Protein AF-A0A962JP53-F1 (afdb_monomer_lite)

Radius of gyration: 29.86 Å; chains: 1; bounding box: 70×62×93 Å

pLDDT: mean 80.65, std 17.49, range [39.06, 98.62]

Structure (mmCIF, N/CA/C/O backbone):
data_AF-A0A962JP53-F1
#
_entry.id   AF-A0A962JP53-F1
#
loop_
_atom_site.group_PDB
_atom_site.id
_atom_site.type_symbol
_atom_site.label_atom_id
_atom_site.label_alt_id
_atom_site.label_comp_id
_atom_site.label_asym_id
_atom_site.label_entity_id
_atom_site.label_seq_id
_atom_site.pdbx_PDB_ins_code
_atom_site.Cartn_x
_atom_site.Cartn_y
_atom_site.Cartn_z
_atom_site.occupancy
_atom_site.B_iso_or_equiv
_atom_site.auth_seq_id
_atom_site.auth_comp_id
_atom_site.auth_asym_id
_atom_site.auth_atom_id
_atom_site.pdbx_PDB_model_num
ATOM 1 N N . MET A 1 1 ? -47.671 -43.370 71.434 1.00 39.06 1 MET A N 1
ATOM 2 C CA . MET A 1 1 ? -46.967 -44.047 70.321 1.00 39.06 1 MET A CA 1
ATOM 3 C C . MET A 1 1 ? -47.568 -43.571 69.004 1.00 39.06 1 MET A C 1
ATOM 5 O O . MET A 1 1 ? -48.731 -43.850 68.754 1.00 39.06 1 MET A O 1
ATOM 9 N N . LYS A 1 2 ? -46.823 -42.779 68.220 1.00 45.78 2 LYS A N 1
ATOM 10 C CA . LYS A 1 2 ? -47.234 -42.274 66.897 1.00 45.78 2 LYS A CA 1
ATOM 11 C C . LYS A 1 2 ? -46.966 -43.359 65.842 1.00 45.78 2 LYS A C 1
ATOM 13 O O . LYS A 1 2 ? -45.837 -43.831 65.767 1.00 45.78 2 LYS A O 1
ATOM 18 N N . ARG A 1 3 ? -47.964 -43.736 65.033 1.00 53.91 3 ARG A N 1
ATOM 19 C CA . ARG A 1 3 ? -47.761 -44.485 63.779 1.00 53.91 3 ARG A CA 1
ATOM 20 C C . ARG A 1 3 ? -47.938 -43.525 62.605 1.00 53.91 3 ARG A C 1
ATOM 22 O O . ARG A 1 3 ? -49.002 -42.950 62.418 1.00 53.91 3 ARG A O 1
ATOM 29 N N . PHE A 1 4 ? -46.838 -43.343 61.890 1.00 56.59 4 PHE A N 1
ATOM 30 C CA . PHE A 1 4 ? -46.687 -42.647 60.619 1.00 56.59 4 PHE A CA 1
ATOM 31 C C . PHE A 1 4 ? -47.085 -43.648 59.519 1.00 56.59 4 PHE A C 1
ATOM 33 O O . PHE A 1 4 ? -46.549 -44.756 59.516 1.00 56.59 4 PHE A O 1
ATOM 40 N N . MET A 1 5 ? -48.022 -43.313 58.628 1.00 66.44 5 MET A N 1
ATOM 41 C CA . MET A 1 5 ? -48.331 -44.129 57.446 1.00 66.44 5 MET A CA 1
ATOM 42 C C . MET A 1 5 ? -48.163 -43.268 56.195 1.00 66.44 5 MET A C 1
ATOM 44 O O . MET A 1 5 ? -48.700 -42.169 56.098 1.00 66.44 5 MET A O 1
ATOM 48 N N . ILE A 1 6 ? -47.304 -43.775 55.317 1.00 58.72 6 ILE A N 1
ATOM 49 C CA . ILE A 1 6 ? -46.648 -43.136 54.178 1.00 58.72 6 ILE A CA 1
ATOM 50 C C . ILE A 1 6 ? -47.615 -43.012 52.991 1.00 58.72 6 ILE A C 1
ATOM 52 O O . ILE A 1 6 ? -48.245 -43.992 52.600 1.00 58.72 6 ILE A O 1
ATOM 56 N N . LEU A 1 7 ? -47.695 -41.807 52.418 1.00 61.44 7 LEU A N 1
ATOM 57 C CA . LEU A 1 7 ? -48.383 -41.489 51.166 1.00 61.44 7 LEU A CA 1
ATOM 58 C C . LEU A 1 7 ? -47.400 -41.733 50.003 1.00 61.44 7 LEU A C 1
ATOM 60 O O . LEU A 1 7 ? -46.366 -41.071 49.920 1.00 61.44 7 LEU A O 1
ATOM 64 N N . LEU A 1 8 ? -47.689 -42.713 49.145 1.00 57.31 8 LEU A N 1
ATOM 65 C CA . LEU A 1 8 ? -46.862 -43.092 47.995 1.00 57.31 8 LEU A CA 1
ATOM 66 C C . LEU A 1 8 ? -47.193 -42.170 46.800 1.00 57.31 8 LEU A C 1
ATOM 68 O O . LEU A 1 8 ? -48.268 -42.288 46.216 1.00 57.31 8 LEU A O 1
ATOM 72 N N . LEU A 1 9 ? -46.294 -41.241 46.450 1.00 55.41 9 LEU A N 1
ATOM 73 C CA . LEU A 1 9 ? -46.376 -40.441 45.219 1.00 55.41 9 LEU A CA 1
ATOM 74 C C . LEU A 1 9 ? -45.777 -41.226 44.041 1.00 55.41 9 LEU A C 1
ATOM 76 O O . LEU A 1 9 ? -44.585 -41.528 44.031 1.00 55.41 9 LEU A O 1
ATOM 80 N N . LEU A 1 10 ? -46.602 -41.518 43.035 1.00 50.84 10 LEU A N 1
ATOM 81 C CA . LEU A 1 10 ? -46.176 -41.993 41.718 1.00 50.84 10 LEU A CA 1
ATOM 82 C C . LEU A 1 10 ? -45.703 -40.787 40.892 1.00 50.84 10 LEU A C 1
ATOM 84 O O . LEU A 1 10 ? -46.517 -39.964 40.479 1.00 50.84 10 LEU A O 1
ATOM 88 N N . ALA A 1 11 ? -44.396 -40.672 40.661 1.00 51.78 11 ALA A N 1
ATOM 89 C CA . ALA A 1 11 ? -43.837 -39.703 39.723 1.00 51.78 11 ALA A CA 1
ATOM 90 C C . ALA A 1 11 ? -44.018 -40.228 38.289 1.00 51.78 11 ALA A C 1
ATOM 92 O O . ALA A 1 11 ? -43.417 -41.233 37.911 1.00 51.78 11 ALA A O 1
ATOM 93 N N . GLN A 1 12 ? -44.861 -39.566 37.495 1.00 55.97 12 GLN A N 1
ATOM 94 C CA . GLN A 1 12 ? -44.924 -39.793 36.053 1.00 55.97 12 GLN A CA 1
ATOM 95 C C . GLN A 1 12 ? -43.723 -39.107 35.392 1.00 55.97 12 GLN A C 1
ATOM 97 O O . GLN A 1 12 ? -43.555 -37.895 35.494 1.00 55.97 12 GLN A O 1
ATOM 102 N N . VAL A 1 13 ? -42.874 -39.896 34.736 1.00 54.06 13 VAL A N 1
ATOM 103 C CA . VAL A 1 13 ? -41.774 -39.414 33.893 1.00 54.06 13 VAL A CA 1
ATOM 104 C C . VAL A 1 13 ? -42.365 -38.957 32.560 1.00 54.06 13 VAL A C 1
ATOM 106 O O . VAL A 1 13 ? -42.831 -39.781 31.776 1.00 54.06 13 VAL A O 1
ATOM 109 N N . ALA A 1 14 ? -42.380 -37.648 32.319 1.00 56.06 14 ALA A N 1
ATOM 110 C CA . ALA A 1 14 ? -42.708 -37.084 31.016 1.00 56.06 14 ALA A CA 1
ATOM 111 C C . ALA A 1 14 ? -41.564 -37.392 30.037 1.00 56.06 14 ALA A C 1
ATOM 113 O O . ALA A 1 14 ? -40.412 -37.053 30.308 1.00 56.06 14 ALA A O 1
ATOM 114 N N . GLN A 1 15 ? -41.867 -38.058 28.923 1.00 55.25 15 GLN A N 1
ATOM 115 C CA . GLN A 1 15 ? -40.910 -38.241 27.834 1.00 55.25 15 GLN A CA 1
ATOM 116 C C . GLN A 1 15 ? -40.969 -37.014 26.923 1.00 55.25 15 GLN A C 1
ATOM 118 O O . GLN A 1 15 ? -42.004 -36.749 26.319 1.00 55.25 15 GLN A O 1
ATOM 123 N N . ALA A 1 16 ? -39.884 -36.242 26.875 1.00 61.81 16 ALA A N 1
ATOM 124 C CA . ALA A 1 16 ? -39.753 -35.114 25.961 1.00 61.81 16 ALA A CA 1
ATOM 125 C C . ALA A 1 16 ? -39.396 -35.636 24.562 1.00 61.81 16 ALA A C 1
ATOM 127 O O . ALA A 1 16 ? -38.420 -36.371 24.409 1.00 61.81 16 ALA A O 1
ATOM 128 N N . GLN A 1 17 ? -40.198 -35.278 23.561 1.00 67.62 17 GLN A N 1
ATOM 129 C CA . GLN A 1 17 ? -39.953 -35.578 22.149 1.00 67.62 17 GLN A CA 1
ATOM 130 C C . GLN A 1 17 ? -39.405 -34.316 21.472 1.00 67.62 17 GLN A C 1
ATOM 132 O O . GLN A 1 17 ? -39.950 -33.236 21.676 1.00 67.62 17 GLN A O 1
ATOM 137 N N . VAL A 1 18 ? -38.331 -34.450 20.688 1.00 71.06 18 VAL A N 1
ATOM 138 C CA . VAL A 1 18 ? -37.703 -33.336 19.958 1.00 71.06 18 VAL A CA 1
ATOM 139 C C . VAL A 1 18 ? -37.925 -33.538 18.465 1.00 71.06 18 VAL A C 1
ATOM 141 O O . VAL A 1 18 ? -37.551 -34.571 17.914 1.00 71.06 18 VAL A O 1
ATOM 144 N N . TYR A 1 19 ? -38.500 -32.538 17.803 1.00 76.75 19 TYR A N 1
ATOM 145 C CA . TYR A 1 19 ? -38.797 -32.550 16.375 1.00 76.75 19 TYR A CA 1
ATOM 146 C C . TYR A 1 19 ? -37.701 -31.848 15.582 1.00 76.75 19 TYR A C 1
ATOM 148 O O . TYR A 1 19 ? -37.221 -30.788 15.980 1.00 76.75 19 TYR A O 1
ATOM 156 N N . LYS A 1 20 ? -37.342 -32.404 14.422 1.00 76.62 20 LYS A N 1
ATOM 157 C CA . LYS A 1 20 ? -36.369 -31.827 13.489 1.00 76.62 20 LYS A CA 1
ATOM 158 C C . LYS A 1 20 ? -37.064 -31.409 12.200 1.00 76.62 20 LYS A C 1
ATOM 160 O O . LYS A 1 20 ? -37.723 -32.221 11.556 1.00 76.62 20 LYS A O 1
ATOM 165 N N . TRP A 1 21 ? -36.868 -30.165 11.778 1.00 81.19 21 TRP A N 1
ATOM 166 C CA . TRP A 1 21 ? -37.450 -29.641 10.540 1.00 81.19 21 TRP A CA 1
ATOM 167 C C . TRP A 1 21 ? -36.478 -28.704 9.814 1.00 81.19 21 TRP A C 1
ATOM 169 O O . TRP A 1 21 ? -35.480 -28.259 10.383 1.00 81.19 21 TRP A O 1
ATOM 179 N N . VAL A 1 22 ? -36.732 -28.450 8.530 1.00 76.50 22 VAL A N 1
ATOM 180 C CA . VAL A 1 22 ? -35.900 -27.590 7.672 1.00 76.50 22 VAL A CA 1
ATOM 181 C C . VAL A 1 22 ? -36.728 -26.381 7.248 1.00 76.50 22 VAL A C 1
ATOM 183 O O . VAL A 1 22 ? -37.882 -26.538 6.856 1.00 76.50 22 VAL A O 1
ATOM 186 N N . ASP A 1 23 ? -36.172 -25.178 7.380 1.00 81.69 23 ASP A N 1
ATOM 187 C CA . ASP A 1 23 ? -36.840 -23.948 6.952 1.00 81.69 23 ASP A CA 1
ATOM 188 C C . ASP A 1 23 ? -36.688 -23.676 5.446 1.00 81.69 23 ASP A C 1
ATOM 190 O O . ASP A 1 23 ? -35.953 -24.362 4.735 1.00 81.69 23 ASP A O 1
ATOM 194 N N . ASP A 1 24 ? -37.360 -22.629 4.964 1.00 80.94 24 ASP A N 1
ATOM 195 C CA . ASP A 1 24 ? -37.354 -22.238 3.547 1.00 80.94 24 ASP A CA 1
ATOM 196 C C . ASP A 1 24 ? -35.963 -21.804 3.037 1.00 80.94 24 ASP A C 1
ATOM 198 O O . ASP A 1 24 ? -35.740 -21.727 1.831 1.00 80.94 24 ASP A O 1
ATOM 202 N N . ASN A 1 25 ? -35.008 -21.545 3.940 1.00 77.00 25 ASN A N 1
ATOM 203 C CA . ASN A 1 25 ? -33.619 -21.214 3.614 1.00 77.00 25 ASN A CA 1
ATOM 204 C C . ASN A 1 25 ? -32.693 -22.444 3.656 1.00 77.00 25 ASN A C 1
ATOM 206 O O . ASN A 1 25 ? -31.477 -22.301 3.514 1.00 77.00 25 ASN A O 1
ATOM 210 N N . GLY A 1 26 ? -33.233 -23.646 3.880 1.00 76.88 26 GLY A N 1
ATOM 211 C CA . GLY A 1 26 ? -32.455 -24.878 4.007 1.00 76.88 26 GLY A CA 1
ATOM 212 C C . GLY A 1 26 ? -31.753 -25.037 5.360 1.00 76.88 26 GLY A C 1
ATOM 213 O O . GLY A 1 26 ? -30.868 -25.886 5.489 1.00 76.88 26 GLY A O 1
ATOM 214 N N . LYS A 1 27 ? -32.111 -24.241 6.377 1.00 66.12 27 LYS A N 1
ATOM 215 C CA . LYS A 1 27 ? -31.530 -24.335 7.721 1.00 66.12 27 LYS A CA 1
ATOM 216 C C . LYS A 1 27 ? -32.308 -25.339 8.567 1.00 66.12 27 LYS A C 1
ATOM 218 O O . LYS A 1 27 ? -33.535 -25.320 8.611 1.00 66.12 27 LYS A O 1
ATOM 223 N N . VAL A 1 28 ? -31.577 -26.211 9.255 1.00 78.94 28 VAL A N 1
ATOM 224 C CA . VAL A 1 28 ? -32.143 -27.225 10.156 1.00 78.94 28 VAL A CA 1
ATOM 225 C C . VAL A 1 28 ? -32.441 -26.604 11.520 1.00 78.94 28 VAL A C 1
ATOM 227 O O . VAL A 1 28 ? -31.579 -25.938 12.098 1.00 78.94 28 VAL A O 1
ATOM 230 N N . HIS A 1 29 ? -33.634 -26.872 12.046 1.00 74.69 29 HIS A N 1
ATOM 231 C CA . HIS A 1 29 ? -34.105 -26.446 13.363 1.00 74.69 29 HIS A CA 1
ATOM 232 C C . HIS A 1 29 ? -34.575 -27.646 14.188 1.00 74.69 29 HIS A C 1
ATOM 234 O O . HIS A 1 29 ? -34.967 -28.676 13.634 1.00 74.69 29 HIS A O 1
ATOM 240 N N . TYR A 1 30 ? -34.544 -27.483 15.512 1.00 81.31 30 TYR A N 1
ATOM 241 C CA . TYR A 1 30 ? -35.045 -28.454 16.482 1.00 81.31 30 TYR A CA 1
ATOM 242 C C . TYR A 1 30 ? -36.017 -27.753 17.434 1.00 81.31 30 TYR A C 1
ATOM 244 O O . TYR A 1 30 ? -35.694 -26.675 17.937 1.00 81.31 30 TYR A O 1
ATOM 252 N N . SER A 1 31 ? -37.198 -28.324 17.661 1.00 74.94 31 SER A N 1
ATOM 253 C CA . SER A 1 31 ? -38.203 -27.768 18.578 1.00 74.94 31 SER A CA 1
ATOM 254 C C . SER A 1 31 ? -38.974 -28.859 19.310 1.00 74.94 31 SER A C 1
ATOM 256 O O . SER A 1 31 ? -39.116 -29.970 18.808 1.00 74.94 31 SER A O 1
ATOM 258 N N . ASP A 1 32 ? -39.497 -28.522 20.487 1.00 76.81 32 ASP A N 1
ATOM 259 C CA . ASP A 1 32 ? -40.323 -29.430 21.297 1.00 76.81 32 ASP A CA 1
ATOM 260 C C . ASP A 1 32 ? -41.786 -29.480 20.805 1.00 76.81 32 ASP A C 1
ATOM 262 O O . ASP A 1 32 ? -42.550 -30.369 21.172 1.00 76.81 32 ASP A O 1
ATOM 266 N N . GLU A 1 33 ? -42.171 -28.544 19.931 1.00 74.38 33 GLU A N 1
ATOM 267 C CA . GLU A 1 33 ? -43.494 -28.452 19.309 1.00 74.38 33 GLU A CA 1
ATOM 268 C C . GLU A 1 33 ? -43.363 -28.393 17.782 1.00 74.38 33 GLU A C 1
A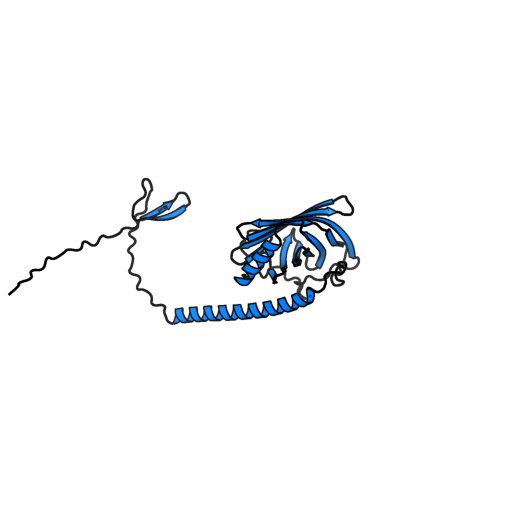TOM 270 O O . GLU A 1 33 ? -42.433 -27.774 17.252 1.00 74.38 33 GLU A O 1
ATOM 275 N N . ILE A 1 34 ? -44.294 -29.032 17.068 1.00 72.25 34 ILE A N 1
ATOM 276 C CA . ILE A 1 34 ? -44.357 -29.015 15.601 1.00 72.25 34 ILE A CA 1
ATOM 277 C C . ILE A 1 34 ? -44.861 -27.636 15.142 1.00 72.25 34 ILE A C 1
ATOM 279 O O . ILE A 1 34 ? -45.979 -27.259 15.495 1.00 72.25 34 ILE A O 1
ATOM 283 N N . PRO A 1 35 ? -44.097 -26.883 14.329 1.00 70.19 35 PRO A N 1
ATOM 284 C CA . PRO A 1 35 ? -44.590 -25.640 13.747 1.00 70.19 35 PRO A CA 1
ATOM 285 C C . PRO A 1 35 ? -45.762 -25.910 12.790 1.00 70.19 35 PRO A C 1
ATOM 287 O O . PRO A 1 35 ? -45.664 -26.785 11.928 1.00 70.19 35 PRO A O 1
ATOM 290 N N . GLU A 1 36 ? -46.851 -25.145 12.911 1.00 72.81 36 GLU A N 1
ATOM 291 C CA . GLU A 1 36 ? -48.038 -25.306 12.062 1.00 72.81 36 GLU A CA 1
ATOM 292 C C . GLU A 1 36 ? -47.692 -25.221 10.563 1.00 72.81 36 GLU A C 1
ATOM 294 O O . GLU A 1 36 ? -47.007 -24.301 10.112 1.00 72.81 36 GLU A O 1
ATOM 299 N N . GLY A 1 37 ? -48.195 -26.181 9.781 1.00 69.94 37 GLY A N 1
ATOM 300 C CA . GLY A 1 37 ? -48.144 -26.145 8.316 1.00 69.94 37 GLY A CA 1
ATOM 301 C C . GLY A 1 37 ? -46.840 -26.616 7.664 1.00 69.94 37 GLY A C 1
ATOM 302 O O . GLY A 1 37 ? -46.657 -26.352 6.477 1.00 69.94 37 GLY A O 1
ATOM 303 N N . ARG A 1 38 ? -45.945 -27.305 8.387 1.00 67.25 38 ARG A N 1
ATOM 304 C CA . ARG A 1 38 ? -44.724 -27.897 7.808 1.00 67.25 38 ARG A CA 1
ATOM 305 C C . ARG A 1 38 ? -44.715 -29.420 7.858 1.00 67.25 38 ARG A C 1
ATOM 307 O O . ARG A 1 38 ? -45.127 -30.015 8.848 1.00 67.25 38 ARG A O 1
ATOM 314 N N . ASP A 1 39 ? -44.169 -30.030 6.807 1.00 62.34 39 ASP A N 1
ATOM 315 C CA . ASP A 1 39 ? -43.829 -31.451 6.795 1.00 62.34 39 ASP A CA 1
ATOM 316 C C . ASP A 1 39 ? -42.606 -31.677 7.694 1.00 62.34 39 ASP A C 1
ATOM 318 O O . ASP A 1 39 ? -41.506 -31.190 7.421 1.00 62.34 39 ASP A O 1
ATOM 322 N N . VAL A 1 40 ? -42.809 -32.393 8.799 1.00 63.19 40 VAL A N 1
ATOM 323 C CA . VAL A 1 40 ? -41.770 -32.714 9.782 1.00 63.19 40 VAL A CA 1
ATOM 324 C C . VAL A 1 40 ? -41.489 -34.211 9.729 1.00 63.19 40 VAL A C 1
ATOM 326 O O . VAL A 1 40 ? -42.407 -35.028 9.745 1.00 63.19 40 VAL A O 1
ATOM 329 N N . LEU A 1 41 ? -40.208 -34.576 9.676 1.00 57.03 41 LEU A N 1
ATOM 330 C CA . LEU A 1 41 ? -39.780 -35.958 9.861 1.00 57.03 41 LEU A CA 1
ATOM 331 C C . LEU A 1 41 ? -39.720 -36.229 11.367 1.00 57.03 41 LEU A C 1
ATOM 333 O O . LEU A 1 41 ? -38.871 -35.678 12.067 1.00 57.03 41 LEU A O 1
ATOM 337 N N . GLU A 1 42 ? -40.643 -37.050 11.868 1.00 54.91 42 GLU A N 1
ATOM 338 C CA . GLU A 1 42 ? -40.607 -37.530 13.249 1.00 54.91 42 GLU A CA 1
ATOM 339 C C . GLU A 1 42 ? -39.430 -38.501 13.401 1.00 54.91 42 GLU A C 1
ATOM 341 O O . GLU A 1 42 ? -39.473 -39.648 12.954 1.00 54.91 42 GLU A O 1
ATOM 346 N N . GLU A 1 43 ? -38.342 -38.025 13.998 1.00 55.00 43 GLU A N 1
ATOM 347 C CA . GLU A 1 43 ? -37.191 -38.850 14.339 1.00 55.00 43 GLU A CA 1
ATOM 348 C C . GLU A 1 43 ? -37.199 -39.042 15.859 1.00 55.00 43 GLU A C 1
ATOM 350 O O . GLU A 1 43 ? -36.991 -38.096 16.616 1.00 55.00 43 GLU A O 1
ATOM 355 N N . ASN A 1 44 ? -37.471 -40.267 16.325 1.00 52.22 44 ASN A N 1
ATOM 356 C CA . ASN A 1 44 ? -37.288 -40.618 17.733 1.00 52.22 44 ASN A CA 1
ATOM 357 C C . ASN A 1 44 ? -35.782 -40.612 18.023 1.00 52.22 44 ASN A C 1
ATOM 359 O O . ASN A 1 44 ? -35.094 -41.619 17.841 1.00 52.22 44 ASN A O 1
ATOM 363 N N . ILE A 1 45 ? -35.257 -39.456 18.432 1.00 51.09 45 ILE A N 1
ATOM 364 C CA . ILE A 1 45 ? -33.872 -39.332 18.877 1.00 51.09 45 ILE A CA 1
ATOM 365 C C . ILE A 1 45 ? -33.791 -39.996 20.250 1.00 51.09 45 ILE A C 1
ATOM 367 O O . ILE A 1 45 ? -33.998 -39.371 21.289 1.00 51.09 45 ILE A O 1
ATOM 371 N N . GLU A 1 46 ? -33.500 -41.295 20.257 1.00 47.41 46 GLU A N 1
ATOM 372 C CA . GLU A 1 46 ? -33.070 -41.979 21.465 1.00 47.41 46 GLU A CA 1
ATOM 373 C C . GLU A 1 46 ? -31.739 -41.339 21.876 1.00 47.41 46 GLU A C 1
ATOM 375 O O . GLU A 1 46 ? -30.689 -41.604 21.281 1.00 47.41 46 GLU A O 1
ATOM 380 N N . ILE A 1 47 ? -31.788 -40.436 22.862 1.00 47.16 47 ILE A N 1
ATOM 381 C CA . ILE A 1 47 ? -30.592 -39.903 23.509 1.00 47.16 47 ILE A CA 1
ATOM 382 C C . ILE A 1 47 ? -29.943 -41.098 24.197 1.00 47.16 47 ILE A C 1
ATOM 384 O O . ILE A 1 47 ? -30.224 -41.415 25.354 1.00 47.16 47 ILE A O 1
ATOM 388 N N . LYS A 1 48 ? -29.076 -41.807 23.468 1.00 41.16 48 LYS A N 1
ATOM 389 C CA . LYS A 1 48 ? -28.130 -42.722 24.086 1.00 41.16 48 LYS A CA 1
ATOM 390 C C . LYS A 1 48 ? -27.411 -41.874 25.111 1.00 41.16 48 LYS A C 1
ATOM 392 O O . LYS A 1 48 ? -26.779 -40.890 24.736 1.00 41.16 48 LYS A O 1
ATOM 397 N N . ASN A 1 49 ? -27.552 -42.237 26.384 1.00 40.88 49 ASN A N 1
ATOM 398 C CA . ASN A 1 49 ? -26.693 -41.749 27.448 1.00 40.88 49 ASN A CA 1
ATOM 399 C C . ASN A 1 49 ? -25.259 -41.995 26.978 1.00 40.88 49 ASN A C 1
ATOM 401 O O . ASN A 1 49 ? -24.717 -43.090 27.140 1.00 40.88 49 ASN A O 1
ATOM 405 N N . SER A 1 50 ? -24.667 -41.002 26.316 1.00 40.34 50 SER A N 1
ATOM 406 C CA . SER A 1 50 ? -23.255 -40.986 26.031 1.00 40.34 50 SER A CA 1
ATOM 407 C C . SER A 1 50 ? -22.645 -40.919 27.410 1.00 40.34 50 SER A C 1
ATOM 409 O O . SER A 1 50 ? -22.744 -39.897 28.092 1.00 40.34 50 SER A O 1
ATOM 411 N N . GLN A 1 51 ? -22.108 -42.052 27.858 1.00 40.12 51 GLN A N 1
ATOM 412 C CA . GLN A 1 51 ? -21.167 -42.068 28.959 1.00 40.12 51 GLN A CA 1
ATOM 413 C C . GLN A 1 51 ? -20.249 -40.877 28.731 1.00 40.12 51 GLN A C 1
ATOM 415 O O . GLN A 1 51 ? -19.661 -40.763 27.656 1.00 40.12 51 GLN A O 1
ATOM 420 N N . ILE A 1 52 ? -20.224 -39.958 29.695 1.00 40.28 52 ILE A N 1
ATOM 421 C CA . ILE A 1 52 ? -19.260 -38.869 29.733 1.00 40.28 52 ILE A CA 1
ATOM 422 C C . ILE A 1 52 ? -17.907 -39.548 29.521 1.00 40.28 52 ILE A C 1
ATOM 424 O O . ILE A 1 52 ? -17.437 -40.267 30.405 1.00 40.28 52 ILE A O 1
ATOM 428 N N . GLN A 1 53 ? -17.340 -39.427 28.318 1.00 45.78 53 GLN A N 1
ATOM 429 C CA . GLN A 1 53 ? -15.992 -39.896 28.061 1.00 45.78 53 GLN A CA 1
ATOM 430 C C . GLN A 1 53 ? -15.112 -38.953 28.861 1.00 45.78 53 GLN A C 1
ATOM 432 O O . GLN A 1 53 ? -14.875 -37.811 28.477 1.00 45.78 53 GLN A O 1
ATOM 437 N N . ILE A 1 54 ? -14.718 -39.415 30.045 1.00 50.41 54 ILE A N 1
ATOM 438 C CA . ILE A 1 54 ? -13.646 -38.798 30.804 1.00 50.41 54 ILE A CA 1
ATOM 439 C C . ILE A 1 54 ? -12.453 -38.805 29.853 1.00 50.41 54 ILE A C 1
ATOM 441 O O . ILE A 1 54 ? -12.021 -39.875 29.424 1.00 50.41 54 ILE A O 1
ATOM 445 N N . MET A 1 55 ? -12.026 -37.604 29.467 1.00 44.38 55 MET A N 1
ATOM 446 C CA . MET A 1 55 ? -10.946 -37.341 28.521 1.00 44.38 55 MET A CA 1
ATOM 447 C C . MET A 1 55 ? -9.778 -38.288 28.818 1.00 44.38 55 MET A C 1
ATOM 449 O O . MET A 1 55 ? -9.252 -38.292 29.934 1.00 44.38 55 MET A O 1
ATOM 453 N N . GLY A 1 56 ? -9.446 -39.159 27.863 1.00 59.19 56 GLY A N 1
ATOM 454 C CA . GLY A 1 56 ? -8.427 -40.178 28.074 1.00 59.19 56 GLY A CA 1
ATOM 455 C C . GLY A 1 56 ? -7.046 -39.542 28.223 1.00 59.19 56 GLY A C 1
ATOM 456 O O . GLY A 1 56 ? -6.793 -38.451 27.718 1.00 59.19 56 GLY A O 1
ATOM 457 N N . GLU A 1 57 ? -6.117 -40.248 28.862 1.00 63.09 57 GLU A N 1
ATOM 458 C CA . GLU A 1 57 ? -4.726 -39.802 29.053 1.00 63.09 57 GLU A CA 1
ATOM 459 C C . GLU A 1 57 ? -4.055 -39.365 27.731 1.00 63.09 57 GLU A C 1
ATOM 461 O O . GLU A 1 57 ? -3.311 -38.390 27.694 1.00 63.09 57 GLU A O 1
ATOM 466 N N . LYS A 1 58 ? -4.408 -40.017 26.613 1.00 60.53 58 LYS A N 1
ATOM 467 C CA . LYS A 1 58 ? -3.942 -39.656 25.264 1.00 60.53 58 LYS A CA 1
ATOM 468 C C . LYS A 1 58 ? -4.522 -38.343 24.733 1.00 60.53 58 LYS A C 1
ATOM 470 O O . LYS A 1 58 ? -3.811 -37.613 24.051 1.00 60.53 58 LYS A O 1
ATOM 475 N N . ASP A 1 59 ? -5.777 -38.037 25.047 1.00 64.88 59 ASP A N 1
ATOM 476 C CA . ASP A 1 59 ? -6.432 -36.794 24.620 1.00 64.88 59 ASP A CA 1
ATOM 477 C C . ASP A 1 59 ? -5.898 -35.605 25.431 1.00 64.88 59 ASP A C 1
ATOM 479 O O . ASP A 1 59 ? -5.706 -34.514 24.899 1.00 64.88 59 ASP A O 1
ATOM 483 N N . MET A 1 60 ? -5.571 -35.842 26.706 1.00 65.00 60 MET A N 1
ATOM 484 C CA . MET A 1 60 ? -4.908 -34.864 27.570 1.00 65.00 60 MET A CA 1
ATOM 485 C C . MET A 1 60 ? -3.480 -34.559 27.096 1.00 65.00 60 MET A C 1
ATOM 487 O O . MET A 1 60 ? -3.100 -33.396 27.017 1.00 65.00 60 MET A O 1
ATOM 491 N N . GLN A 1 61 ? -2.722 -35.582 26.693 1.00 71.19 61 GLN A N 1
ATOM 492 C CA . GLN A 1 61 ? -1.372 -35.416 26.146 1.00 71.19 61 GLN A CA 1
ATOM 493 C C . GLN A 1 61 ? -1.370 -34.709 24.775 1.00 71.19 61 GLN A C 1
ATOM 495 O O . GLN A 1 61 ? -0.452 -33.950 24.452 1.00 71.19 61 GLN A O 1
ATOM 500 N N . LEU A 1 62 ? -2.414 -34.921 23.966 1.00 75.00 62 LEU A N 1
ATOM 501 C CA . LEU A 1 62 ? -2.605 -34.210 22.700 1.00 75.00 62 LEU A CA 1
ATOM 502 C C . LEU A 1 62 ? -2.926 -32.721 22.920 1.00 75.00 62 LEU A C 1
ATOM 504 O O . LEU A 1 62 ? -2.403 -31.869 22.208 1.00 75.00 62 LEU A O 1
ATOM 508 N N . LEU A 1 63 ? -3.742 -32.394 23.925 1.00 68.88 63 LEU A N 1
ATOM 509 C CA . LEU A 1 63 ? -4.007 -31.006 24.321 1.00 68.88 63 LEU A CA 1
ATOM 510 C C . LEU A 1 63 ? -2.749 -30.320 24.869 1.00 68.88 63 LEU A C 1
ATOM 512 O O . LEU A 1 63 ? -2.442 -29.200 24.474 1.00 68.88 63 LEU A O 1
ATOM 516 N N . GLU A 1 64 ? -1.977 -31.013 25.706 1.00 76.25 64 GLU A N 1
ATOM 517 C CA . GLU A 1 64 ? -0.735 -30.482 26.275 1.00 76.25 64 GLU A CA 1
ATOM 518 C C . GLU A 1 64 ? 0.319 -30.199 25.194 1.00 76.25 64 GLU A C 1
ATOM 520 O O . GLU A 1 64 ? 0.964 -29.149 25.204 1.00 76.25 64 GLU A O 1
ATOM 525 N N . THR A 1 65 ? 0.460 -31.087 24.205 1.00 76.00 65 THR A N 1
ATOM 526 C CA . THR A 1 65 ? 1.341 -30.846 23.048 1.00 76.00 65 THR A CA 1
ATOM 527 C C . THR A 1 65 ? 0.858 -29.676 22.192 1.00 76.00 65 THR A C 1
ATOM 529 O O . THR A 1 65 ? 1.676 -28.858 21.774 1.00 76.00 65 THR A O 1
ATOM 532 N N . TYR A 1 66 ? -0.455 -29.527 22.000 1.00 72.56 66 TYR A N 1
ATOM 533 C CA . TYR A 1 66 ? -1.033 -28.401 21.263 1.00 72.56 66 TYR A CA 1
ATOM 534 C C . TYR A 1 66 ? -0.795 -27.051 21.959 1.00 72.56 66 TYR A C 1
ATOM 536 O O . TYR A 1 66 ? -0.410 -26.074 21.312 1.00 72.56 66 TYR A O 1
ATOM 544 N N . ASP A 1 67 ? -0.970 -26.994 23.281 1.00 79.94 67 ASP A N 1
ATOM 545 C CA . ASP A 1 67 ? -0.709 -25.791 24.075 1.00 79.94 67 ASP A CA 1
ATOM 546 C C . ASP A 1 67 ? 0.785 -25.442 24.096 1.00 79.94 67 ASP A C 1
ATOM 548 O O . ASP A 1 67 ? 1.158 -24.276 23.940 1.00 79.94 67 ASP A O 1
ATOM 552 N N . THR A 1 68 ? 1.652 -26.453 24.198 1.00 80.69 68 THR A N 1
ATOM 553 C CA . THR A 1 68 ? 3.108 -26.259 24.172 1.00 80.69 68 THR A CA 1
ATOM 554 C C . THR A 1 68 ? 3.576 -25.714 22.818 1.00 80.69 68 THR A C 1
ATOM 556 O O . THR A 1 68 ? 4.335 -24.743 22.773 1.00 80.69 68 THR A O 1
ATOM 559 N N . ASP A 1 69 ? 3.080 -26.268 21.708 1.00 78.56 69 ASP A N 1
ATOM 560 C CA . ASP A 1 69 ? 3.373 -25.781 20.355 1.00 78.56 69 ASP A CA 1
ATOM 561 C C . ASP A 1 69 ? 2.865 -24.349 20.143 1.00 78.56 69 ASP A C 1
ATOM 563 O O . ASP A 1 69 ? 3.530 -23.526 19.503 1.00 78.56 69 ASP A O 1
ATOM 567 N N . ARG A 1 70 ? 1.691 -24.021 20.694 1.00 80.31 70 ARG A N 1
ATOM 568 C CA . ARG A 1 70 ? 1.117 -22.675 20.618 1.00 80.31 70 ARG A CA 1
ATOM 569 C C . ARG A 1 70 ? 1.988 -21.652 21.344 1.00 80.31 70 ARG A C 1
ATOM 571 O O . ARG A 1 70 ? 2.235 -20.577 20.792 1.00 80.31 70 ARG A O 1
ATOM 578 N N . GLU A 1 71 ? 2.479 -21.973 22.538 1.00 86.25 71 GLU A N 1
ATOM 579 C CA . GLU A 1 71 ? 3.359 -21.080 23.298 1.00 86.25 71 GLU A CA 1
ATOM 580 C C . GLU A 1 71 ? 4.735 -20.923 22.633 1.00 86.25 71 GLU A C 1
ATOM 582 O O . GLU A 1 71 ? 5.194 -19.793 22.447 1.00 86.25 71 GLU A O 1
ATOM 587 N N . GLN A 1 72 ? 5.341 -22.008 22.138 1.00 86.38 72 GLN A N 1
ATOM 588 C CA . GLN A 1 72 ? 6.602 -21.927 21.385 1.00 86.38 72 GLN A CA 1
ATOM 589 C C . GLN A 1 72 ? 6.473 -21.047 20.132 1.00 86.38 72 GLN A C 1
ATOM 591 O O . GLN A 1 72 ? 7.356 -20.240 19.826 1.00 86.38 72 GLN A O 1
ATOM 596 N N . ARG A 1 73 ? 5.343 -21.137 19.417 1.00 80.75 73 ARG A N 1
ATOM 597 C CA . ARG A 1 73 ? 5.062 -20.287 18.249 1.00 80.75 73 ARG A CA 1
ATOM 598 C C . ARG A 1 73 ? 4.867 -18.821 18.630 1.00 80.75 73 ARG A C 1
ATOM 600 O O . ARG A 1 73 ? 5.363 -17.946 17.919 1.00 80.75 73 ARG A O 1
ATOM 607 N N . LYS A 1 74 ? 4.184 -18.527 19.742 1.00 84.00 74 LYS A N 1
ATOM 608 C CA . LYS A 1 74 ? 4.050 -17.152 20.258 1.00 84.00 74 LYS A CA 1
ATOM 609 C C . LYS A 1 74 ? 5.413 -16.548 20.588 1.00 84.00 74 LYS A C 1
ATOM 611 O O . LYS A 1 74 ? 5.670 -15.402 20.217 1.00 84.00 74 LYS A O 1
ATOM 616 N N . GLU A 1 75 ? 6.296 -17.307 21.231 1.00 88.50 75 GLU A N 1
ATOM 617 C CA . GLU A 1 75 ? 7.646 -16.839 21.556 1.00 88.50 75 GLU A CA 1
ATOM 618 C C . GLU A 1 75 ? 8.496 -16.587 20.306 1.00 88.50 75 GLU A C 1
ATOM 620 O O . GLU A 1 75 ? 9.113 -15.523 20.195 1.00 88.50 75 GLU A O 1
ATOM 625 N N . ALA A 1 76 ? 8.468 -17.500 19.328 1.00 84.12 76 ALA A N 1
ATOM 626 C CA . ALA A 1 76 ? 9.164 -17.326 18.052 1.00 84.12 76 ALA A CA 1
ATOM 627 C C . ALA A 1 76 ? 8.675 -16.075 17.299 1.00 84.12 76 ALA A C 1
ATOM 629 O O . ALA A 1 76 ? 9.479 -15.274 16.816 1.00 84.12 76 ALA A O 1
ATOM 630 N N . ASN A 1 77 ? 7.359 -15.851 17.272 1.00 77.00 77 ASN A N 1
ATOM 631 C CA . ASN A 1 77 ? 6.752 -14.671 16.659 1.00 77.00 77 ASN A CA 1
ATOM 632 C C . ASN A 1 77 ? 7.152 -13.375 17.368 1.00 77.00 77 ASN A C 1
ATOM 634 O O . ASN A 1 77 ? 7.451 -12.382 16.708 1.00 77.00 77 ASN A O 1
ATOM 638 N N . LYS A 1 78 ? 7.207 -13.388 18.702 1.00 85.69 78 LYS A N 1
ATOM 639 C CA . LYS A 1 78 ? 7.628 -12.236 19.506 1.00 85.69 78 LYS A CA 1
ATOM 640 C C . LYS A 1 78 ? 9.101 -11.890 19.287 1.00 85.69 78 LYS A C 1
ATOM 642 O O . LYS A 1 78 ? 9.459 -10.713 19.293 1.00 85.69 78 LYS A O 1
ATOM 647 N N . LEU A 1 79 ? 9.962 -12.894 19.111 1.00 88.12 79 LEU A N 1
ATOM 648 C CA . LEU A 1 79 ? 11.380 -12.682 18.824 1.00 88.12 79 LEU A CA 1
ATOM 649 C C . LEU A 1 79 ? 11.589 -12.086 17.427 1.00 88.12 79 LEU A C 1
ATOM 651 O O . LEU A 1 79 ? 12.326 -11.109 17.298 1.00 88.12 79 LEU A O 1
ATOM 655 N N . GLU A 1 80 ? 10.915 -12.626 16.410 1.00 80.31 80 GLU A N 1
ATOM 656 C CA . GLU A 1 80 ? 11.008 -12.084 15.052 1.00 80.31 80 GLU A CA 1
ATOM 657 C C . GLU A 1 80 ? 10.428 -10.668 14.985 1.00 80.31 80 GLU A C 1
ATOM 659 O O . GLU A 1 80 ? 11.073 -9.778 14.442 1.00 80.31 80 GLU A O 1
ATOM 664 N N . GLN A 1 81 ? 9.296 -10.404 15.645 1.00 76.50 81 GLN A N 1
ATOM 665 C CA . GLN A 1 81 ? 8.719 -9.061 15.731 1.00 76.50 81 GLN A CA 1
ATOM 666 C C . GLN A 1 81 ? 9.704 -8.050 16.334 1.00 76.50 81 GLN A C 1
ATOM 668 O O . GLN A 1 81 ? 9.919 -6.986 15.763 1.00 76.50 81 GLN A O 1
ATOM 673 N N . LYS A 1 82 ? 10.402 -8.407 17.422 1.00 80.62 82 LYS A N 1
ATOM 674 C CA . LYS A 1 82 ? 11.459 -7.554 17.995 1.00 80.62 82 LYS A CA 1
ATOM 675 C C . LYS A 1 82 ? 12.600 -7.288 17.012 1.00 80.62 82 LYS A C 1
ATOM 677 O O . LYS A 1 82 ? 13.157 -6.190 17.016 1.00 80.62 82 LYS A O 1
ATOM 682 N N . ARG A 1 83 ? 12.976 -8.278 16.197 1.00 84.06 83 ARG A N 1
ATOM 683 C CA . ARG A 1 83 ? 14.008 -8.127 15.161 1.00 84.06 83 ARG A CA 1
ATOM 684 C C . ARG A 1 83 ? 13.548 -7.131 14.093 1.00 84.06 83 ARG A C 1
ATOM 686 O O . ARG A 1 83 ? 14.306 -6.228 13.744 1.00 84.06 83 ARG A O 1
ATOM 693 N N . LEU A 1 84 ? 12.295 -7.248 13.654 1.00 74.31 84 LEU A N 1
ATOM 694 C CA . LEU A 1 84 ? 11.674 -6.339 12.691 1.00 74.31 84 LEU A CA 1
ATOM 695 C C . LEU A 1 84 ? 11.533 -4.913 13.247 1.00 74.31 84 LEU A C 1
ATOM 697 O O . LEU A 1 84 ? 11.893 -3.960 12.562 1.00 74.31 84 LEU A O 1
ATOM 701 N N . ASP A 1 85 ? 11.116 -4.752 14.505 1.00 73.19 85 ASP A N 1
ATOM 702 C CA . ASP A 1 85 ? 10.996 -3.448 15.174 1.00 73.19 85 ASP A CA 1
ATOM 703 C C . ASP A 1 85 ? 12.356 -2.738 15.303 1.00 73.19 85 ASP A C 1
ATOM 705 O O . ASP A 1 85 ? 12.457 -1.514 15.155 1.00 73.19 85 ASP A O 1
ATOM 709 N N . GLN A 1 86 ? 13.431 -3.497 15.548 1.00 74.31 86 GLN A N 1
ATOM 710 C CA . GLN A 1 86 ? 14.800 -2.975 15.583 1.00 74.31 86 GLN A CA 1
ATOM 711 C C . GLN A 1 86 ? 15.299 -2.545 14.197 1.00 74.31 86 GLN A C 1
ATOM 713 O O . GLN A 1 86 ? 16.064 -1.584 14.094 1.00 74.31 86 GLN A O 1
ATOM 718 N N . GLU A 1 87 ? 14.891 -3.233 13.131 1.00 72.12 87 GLU A N 1
ATOM 719 C CA . GLU A 1 87 ? 15.196 -2.843 11.749 1.00 72.12 87 GLU A CA 1
ATOM 720 C C . GLU A 1 87 ? 14.382 -1.615 11.309 1.00 72.12 87 GLU A C 1
ATOM 722 O O . GLU A 1 87 ? 14.931 -0.698 10.687 1.00 72.12 87 GLU A O 1
ATOM 727 N N . ALA A 1 88 ? 13.112 -1.535 11.711 1.00 57.53 88 ALA A N 1
ATOM 728 C CA . ALA A 1 88 ? 12.227 -0.403 11.441 1.00 57.53 88 ALA A CA 1
ATOM 729 C C . ALA A 1 88 ? 12.677 0.875 12.170 1.00 57.53 88 ALA A C 1
ATOM 731 O O . ALA A 1 88 ? 12.784 1.948 11.575 1.00 57.53 88 ALA A O 1
ATOM 732 N N . SER A 1 89 ? 13.071 0.756 13.441 1.00 60.47 89 SER A N 1
ATOM 733 C CA . SER A 1 89 ? 13.627 1.875 14.218 1.00 60.47 89 SER A CA 1
ATOM 734 C C . SER A 1 89 ? 14.905 2.456 13.597 1.00 60.47 89 SER A C 1
ATOM 736 O O . SER A 1 89 ? 15.178 3.648 13.727 1.00 60.47 89 SER A O 1
ATOM 738 N N . LYS A 1 90 ? 15.692 1.640 12.880 1.00 62.22 90 LYS A N 1
ATOM 739 C CA . LYS A 1 90 ? 16.885 2.107 12.149 1.00 62.22 90 LYS A CA 1
ATOM 740 C C . LYS A 1 90 ? 16.538 2.851 10.858 1.00 62.22 90 LYS A C 1
ATOM 742 O O . LYS A 1 90 ? 17.337 3.669 10.407 1.00 62.22 90 LYS A O 1
ATOM 747 N N . SER A 1 91 ? 15.376 2.584 10.267 1.00 54.84 91 SER A N 1
ATOM 748 C CA . SER 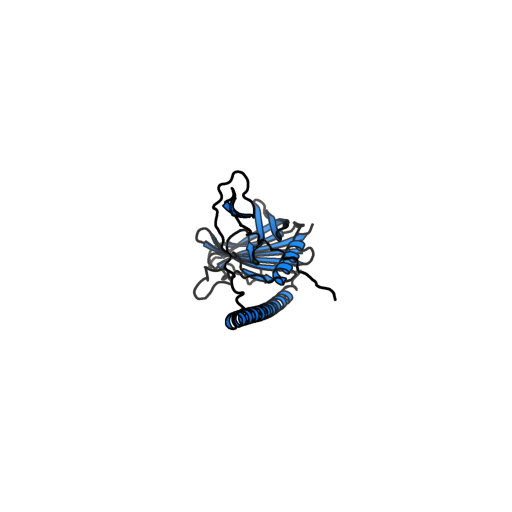A 1 91 ? 14.927 3.184 9.004 1.00 54.84 91 SER A CA 1
ATOM 749 C C . SER A 1 91 ? 14.050 4.433 9.197 1.00 54.84 91 SER A C 1
ATOM 751 O O . SER A 1 91 ? 13.998 5.273 8.302 1.00 54.84 91 SER A O 1
ATOM 753 N N . ALA A 1 92 ? 13.471 4.641 10.386 1.00 47.88 92 ALA A N 1
ATOM 754 C CA . ALA A 1 92 ? 12.622 5.795 10.718 1.00 47.88 92 ALA A CA 1
ATOM 755 C C . ALA A 1 92 ? 13.344 7.165 10.819 1.00 47.88 92 ALA A C 1
ATOM 757 O O . ALA A 1 92 ? 12.690 8.198 10.935 1.00 47.88 92 ALA A O 1
ATOM 758 N N . ASN A 1 93 ? 14.679 7.219 10.738 1.00 46.34 93 ASN A N 1
ATOM 759 C CA . ASN A 1 93 ? 15.467 8.454 10.907 1.00 46.34 93 ASN A CA 1
ATOM 760 C C . ASN A 1 93 ? 15.692 9.270 9.611 1.00 46.34 93 ASN A C 1
ATOM 762 O O . ASN A 1 93 ? 16.593 10.107 9.543 1.00 46.34 93 ASN A O 1
ATOM 766 N N . VAL A 1 94 ? 14.895 9.044 8.562 1.00 48.97 94 VAL A N 1
ATOM 767 C CA . VAL A 1 94 ? 15.051 9.705 7.251 1.00 48.97 94 VAL A CA 1
ATOM 768 C C . VAL A 1 94 ? 13.793 10.502 6.899 1.00 48.97 94 VAL A C 1
ATOM 770 O O . VAL A 1 94 ? 13.083 10.195 5.951 1.00 48.97 94 VAL A O 1
ATOM 773 N N . VAL A 1 95 ? 13.505 11.559 7.660 1.00 47.56 95 VAL A N 1
ATOM 774 C CA . VAL A 1 95 ? 12.411 12.501 7.359 1.00 47.56 95 VAL A CA 1
ATOM 775 C C . VAL A 1 95 ? 13.000 13.901 7.196 1.00 47.56 95 VAL A C 1
ATOM 777 O O . VAL A 1 95 ? 12.973 14.710 8.113 1.00 47.56 95 VAL A O 1
ATOM 780 N N . ASN A 1 96 ? 13.658 14.118 6.053 1.00 41.62 96 ASN A N 1
ATOM 781 C CA . ASN A 1 96 ? 13.903 15.417 5.385 1.00 41.62 96 ASN A CA 1
ATOM 782 C C . ASN A 1 96 ? 14.905 15.286 4.224 1.00 41.62 96 ASN A C 1
ATOM 784 O O . ASN A 1 96 ? 15.660 16.205 3.904 1.00 41.62 96 ASN A O 1
ATOM 788 N N . LYS A 1 97 ? 14.939 14.129 3.563 1.00 41.66 97 LYS A N 1
ATOM 789 C CA . LYS A 1 97 ? 15.681 13.976 2.319 1.00 41.66 97 LYS A CA 1
ATOM 790 C C . LYS A 1 97 ? 14.644 13.952 1.212 1.00 41.66 97 LYS A C 1
ATOM 792 O O . LYS A 1 97 ? 13.760 13.102 1.235 1.00 41.66 97 LYS A O 1
ATOM 797 N N . LYS A 1 98 ? 14.757 14.898 0.271 1.00 40.19 98 LYS A N 1
ATOM 798 C CA . LYS A 1 98 ? 14.191 14.789 -1.082 1.00 40.19 98 LYS A CA 1
ATOM 799 C C . LYS A 1 98 ? 14.260 13.308 -1.449 1.00 40.19 98 LYS A C 1
ATOM 801 O O . LYS A 1 98 ? 15.360 12.763 -1.334 1.00 40.19 98 LYS A O 1
ATOM 806 N N . VAL A 1 99 ? 13.129 12.660 -1.737 1.00 44.38 99 VAL A N 1
ATOM 807 C CA . VAL A 1 99 ? 13.059 11.206 -1.946 1.00 44.38 99 VAL A CA 1
ATOM 808 C C . VAL A 1 99 ? 13.855 10.885 -3.211 1.00 44.38 99 VAL A C 1
ATOM 810 O O . VAL A 1 99 ? 13.333 10.757 -4.308 1.00 44.38 99 VAL A O 1
ATOM 813 N N . SER A 1 100 ? 15.179 10.833 -3.083 1.00 46.53 100 SER A N 1
ATOM 814 C CA . SER A 1 100 ? 16.052 10.263 -4.082 1.00 46.53 100 SER A CA 1
ATOM 815 C C . SER A 1 100 ? 15.736 8.784 -4.020 1.00 46.53 100 SER A C 1
ATOM 817 O O . SER A 1 100 ? 16.143 8.132 -3.053 1.00 46.53 100 SER A O 1
ATOM 819 N N . LEU A 1 101 ? 14.952 8.299 -4.989 1.00 54.47 101 LEU A N 1
ATOM 820 C CA . LEU A 1 101 ? 14.748 6.874 -5.236 1.00 54.47 101 LE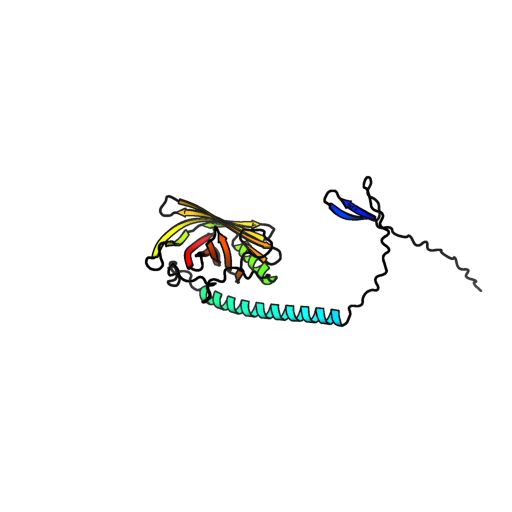U A CA 1
ATOM 821 C C . LEU A 1 101 ? 16.072 6.161 -4.939 1.00 54.47 101 LEU A C 1
ATOM 823 O O . LEU A 1 101 ? 17.080 6.522 -5.558 1.00 54.47 101 LEU A O 1
ATOM 827 N N . PRO A 1 102 ? 16.116 5.264 -3.937 1.00 52.44 102 PRO A N 1
ATOM 828 C CA . PRO A 1 102 ? 17.359 4.644 -3.519 1.00 52.44 102 PRO A CA 1
ATOM 829 C C . PRO A 1 102 ? 18.110 4.115 -4.741 1.00 52.44 102 PRO A C 1
ATOM 831 O O . PRO A 1 102 ? 17.518 3.448 -5.587 1.00 52.44 102 PRO A O 1
ATOM 834 N N . GLU A 1 103 ? 19.419 4.363 -4.818 1.00 53.03 103 GLU A N 1
ATOM 835 C CA . GLU A 1 103 ? 20.307 3.855 -5.883 1.00 53.03 103 GLU A CA 1
ATOM 836 C C . GLU A 1 103 ? 20.177 2.324 -6.077 1.00 53.03 103 GLU A C 1
ATOM 838 O O . GLU A 1 103 ? 20.459 1.773 -7.139 1.00 53.03 103 GLU A O 1
ATOM 843 N N . LYS A 1 104 ? 19.646 1.647 -5.049 1.00 50.16 104 LYS A N 1
ATOM 844 C CA . LYS A 1 104 ? 19.256 0.235 -4.991 1.00 50.16 104 LYS A CA 1
ATOM 845 C C . LYS A 1 104 ? 18.133 -0.173 -5.969 1.00 50.16 104 LYS A C 1
ATOM 847 O O . LYS A 1 104 ? 17.972 -1.366 -6.205 1.00 50.16 104 LYS A O 1
ATOM 852 N N . HIS A 1 105 ? 17.402 0.759 -6.585 1.00 62.88 105 HIS A N 1
ATOM 853 C CA . HIS A 1 105 ? 16.364 0.478 -7.591 1.00 62.88 105 HIS A CA 1
ATOM 854 C C . HIS A 1 105 ? 16.866 0.716 -9.016 1.00 62.88 105 HIS A C 1
ATOM 856 O O . HIS A 1 105 ? 16.275 1.463 -9.797 1.00 62.88 105 HIS A O 1
ATOM 862 N N . ARG A 1 106 ? 17.975 0.065 -9.383 1.00 74.88 106 ARG A N 1
ATOM 863 C CA . ARG A 1 106 ? 18.359 -0.028 -10.796 1.00 74.88 106 ARG A CA 1
ATOM 864 C C . ARG A 1 106 ? 17.241 -0.765 -11.529 1.00 74.88 106 ARG A C 1
ATOM 866 O O . ARG A 1 106 ? 16.861 -1.860 -11.115 1.00 74.88 106 ARG A O 1
ATOM 873 N N . CYS A 1 107 ? 16.705 -0.162 -12.587 1.00 84.38 107 CYS A N 1
ATOM 874 C CA . CYS A 1 107 ? 15.698 -0.820 -13.413 1.00 84.38 107 CYS A CA 1
ATOM 875 C C . CYS A 1 107 ? 16.128 -2.233 -13.796 1.00 84.38 107 CYS A C 1
ATOM 877 O O . CYS A 1 107 ? 17.309 -2.477 -14.044 1.00 84.38 107 CYS A O 1
ATOM 879 N N . PHE A 1 108 ? 15.154 -3.143 -13.824 1.00 86.69 108 PHE A N 1
ATOM 880 C CA . PHE A 1 108 ? 15.367 -4.567 -14.075 1.00 86.69 108 PHE A CA 1
ATOM 881 C C . PHE A 1 108 ? 16.214 -5.304 -13.024 1.00 86.69 108 PHE A C 1
ATOM 883 O O . PHE A 1 108 ? 16.651 -6.426 -13.267 1.00 86.69 108 PHE A O 1
ATOM 890 N N . GLY A 1 109 ? 16.417 -4.715 -11.840 1.00 86.69 109 GLY A N 1
ATOM 891 C CA . GLY A 1 109 ? 16.938 -5.438 -10.680 1.00 86.69 109 GLY A CA 1
ATOM 892 C C . GLY A 1 109 ? 16.020 -6.600 -10.266 1.00 86.69 109 GLY A C 1
ATOM 893 O O . GLY A 1 109 ? 14.817 -6.557 -10.549 1.00 86.69 109 GLY A O 1
ATOM 894 N N . PRO A 1 110 ? 16.561 -7.642 -9.611 1.00 89.12 110 PRO A N 1
ATOM 895 C CA . PRO A 1 110 ? 15.787 -8.821 -9.244 1.00 89.12 110 PRO A CA 1
ATOM 896 C C . PRO A 1 110 ? 14.755 -8.506 -8.156 1.00 89.12 110 PRO A C 1
ATOM 898 O O . PRO A 1 110 ? 14.997 -7.704 -7.253 1.00 89.12 110 PRO A O 1
ATOM 901 N N . SER A 1 111 ? 13.615 -9.188 -8.226 1.00 87.56 111 SER A N 1
ATOM 902 C CA . SER A 1 111 ? 12.613 -9.224 -7.160 1.00 87.56 111 SER A CA 1
ATOM 903 C C . SER A 1 111 ? 13.191 -9.869 -5.892 1.00 87.56 111 SER A C 1
ATOM 905 O O . SER A 1 111 ? 13.988 -10.805 -6.009 1.00 87.56 111 SER A O 1
ATOM 907 N N . PRO A 1 112 ? 12.747 -9.447 -4.693 1.00 84.88 112 PRO A N 1
ATOM 908 C CA . PRO A 1 11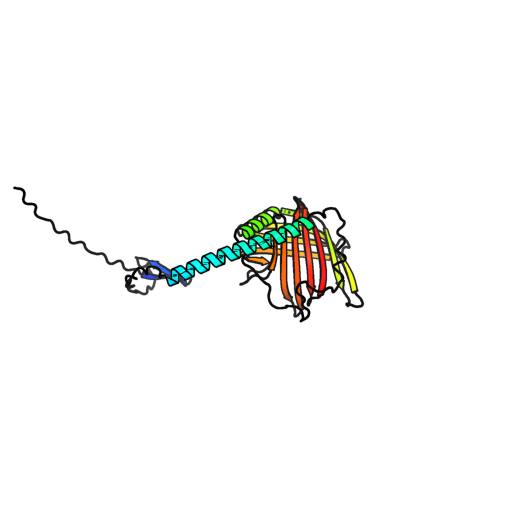2 ? 13.073 -10.104 -3.426 1.00 84.88 112 PRO A CA 1
ATOM 909 C C . PRO A 1 112 ? 12.763 -11.609 -3.388 1.00 84.88 112 PRO A C 1
ATOM 911 O O . PRO A 1 112 ? 13.396 -12.336 -2.629 1.00 84.88 112 PRO A O 1
ATOM 914 N N . SER A 1 113 ? 11.813 -12.085 -4.199 1.00 83.50 113 SER A N 1
ATOM 915 C CA . SER A 1 113 ? 11.457 -13.508 -4.319 1.00 83.50 113 SER A CA 1
ATOM 916 C C . SER A 1 113 ? 12.248 -14.254 -5.401 1.00 83.50 113 SER A C 1
ATOM 918 O O . SER A 1 113 ? 11.974 -15.429 -5.669 1.00 83.50 113 SER A O 1
ATOM 920 N N . SER A 1 114 ? 13.194 -13.590 -6.070 1.00 80.31 114 SER A N 1
ATOM 921 C CA . SER A 1 114 ? 14.036 -14.219 -7.089 1.00 80.31 114 SER A CA 1
ATOM 922 C C . SER A 1 114 ? 15.064 -15.121 -6.417 1.00 80.31 114 SER A C 1
ATOM 924 O O . SER A 1 114 ? 15.820 -14.679 -5.554 1.00 80.31 114 SER A O 1
ATOM 926 N N . THR A 1 115 ? 15.125 -16.383 -6.834 1.00 70.69 115 THR A N 1
ATOM 927 C CA . THR A 1 115 ? 16.159 -17.330 -6.401 1.00 70.69 115 THR A CA 1
ATOM 928 C C . THR A 1 115 ? 17.093 -17.652 -7.573 1.00 70.69 115 THR A C 1
ATOM 930 O O . THR A 1 115 ? 16.704 -17.461 -8.729 1.00 70.69 115 THR A O 1
ATOM 933 N N . PRO A 1 116 ? 18.312 -18.176 -7.330 1.00 62.62 116 PRO A N 1
ATOM 934 C CA . PRO A 1 116 ? 19.193 -18.641 -8.406 1.00 62.62 116 PRO A CA 1
ATOM 935 C C . PRO A 1 116 ? 18.546 -19.693 -9.324 1.00 62.62 116 PRO A C 1
ATOM 937 O O . PRO A 1 116 ? 18.913 -19.796 -10.490 1.00 62.62 116 PRO A O 1
ATOM 940 N N . SER A 1 117 ? 17.559 -20.439 -8.815 1.00 59.94 117 SER A N 1
ATOM 941 C CA . SER A 1 117 ? 16.798 -21.460 -9.547 1.00 59.94 117 SER A CA 1
ATOM 942 C C . SER A 1 117 ? 15.607 -20.900 -10.341 1.00 59.94 117 SER A C 1
ATOM 944 O O . SER A 1 117 ? 14.837 -21.671 -10.908 1.00 59.94 117 SER A O 1
ATOM 946 N N . GLY A 1 118 ? 15.431 -19.575 -10.370 1.00 62.19 118 GLY A N 1
ATOM 947 C CA . GLY A 1 118 ? 14.278 -18.893 -10.959 1.00 62.19 118 GLY A CA 1
ATOM 948 C C . GLY A 1 118 ? 13.426 -18.166 -9.916 1.00 62.19 118 GLY A C 1
ATOM 949 O O . GLY A 1 118 ? 13.736 -18.129 -8.723 1.00 62.19 118 GLY A O 1
ATOM 950 N N . VAL A 1 119 ? 12.340 -17.540 -10.357 1.00 59.84 119 VAL A N 1
ATOM 951 C CA . VAL A 1 119 ? 11.419 -16.842 -9.451 1.00 59.84 119 VAL A CA 1
ATOM 952 C C . VAL A 1 119 ? 10.528 -17.881 -8.769 1.00 59.84 119 VAL A C 1
ATOM 954 O O . VAL A 1 119 ? 9.951 -18.743 -9.431 1.00 59.84 119 VAL A O 1
ATOM 957 N N . SER A 1 120 ? 10.397 -17.811 -7.442 1.00 63.78 120 SER A N 1
ATOM 958 C CA . SER A 1 120 ? 9.411 -18.625 -6.720 1.00 63.78 120 SER A CA 1
ATOM 959 C C . SER A 1 120 ? 8.008 -18.079 -7.013 1.00 63.78 120 SER A C 1
ATOM 961 O O . SER A 1 120 ? 7.536 -17.131 -6.380 1.00 63.78 120 SER A O 1
ATOM 963 N N . HIS A 1 121 ? 7.393 -18.620 -8.068 1.00 62.09 121 HIS A N 1
ATOM 964 C CA . HIS A 1 121 ? 6.234 -18.037 -8.747 1.00 62.09 121 HIS A CA 1
ATOM 965 C C . HIS A 1 121 ? 4.876 -18.285 -8.083 1.00 62.09 121 HIS A C 1
ATOM 967 O O . HIS A 1 121 ? 3.888 -17.723 -8.555 1.00 62.09 121 HIS A O 1
ATOM 973 N N . LEU A 1 122 ? 4.774 -19.160 -7.081 1.00 60.66 122 LEU A N 1
ATOM 974 C CA . LEU A 1 122 ? 3.487 -19.832 -6.871 1.00 60.66 122 LEU A CA 1
ATOM 975 C C . LEU A 1 122 ? 2.812 -19.582 -5.532 1.00 60.66 122 LEU A C 1
ATOM 977 O O . LEU A 1 122 ? 1.587 -19.584 -5.513 1.00 60.66 122 LEU A O 1
ATOM 981 N N . GLU A 1 123 ? 3.538 -19.278 -4.457 1.00 70.44 123 GLU A N 1
ATOM 982 C CA . GLU A 1 123 ? 2.884 -19.132 -3.156 1.00 70.44 123 GLU A CA 1
ATOM 983 C C . GLU A 1 123 ? 3.309 -17.847 -2.447 1.00 70.44 123 GLU A C 1
ATOM 985 O O . GLU A 1 123 ? 4.490 -17.494 -2.304 1.00 70.44 123 GLU A O 1
ATOM 990 N N . VAL A 1 124 ? 2.284 -17.085 -2.081 1.00 82.06 124 VAL A N 1
ATOM 991 C CA . VAL A 1 124 ? 2.376 -16.050 -1.068 1.00 82.06 124 VAL A CA 1
ATOM 992 C C . VAL A 1 124 ? 2.322 -16.771 0.271 1.00 82.06 124 VAL A C 1
ATOM 994 O O . VAL A 1 124 ? 1.419 -17.574 0.497 1.00 82.06 124 VAL A O 1
ATOM 997 N N . ASN A 1 125 ? 3.268 -16.485 1.162 1.00 84.44 125 ASN A N 1
ATOM 998 C CA . ASN A 1 125 ? 3.241 -17.040 2.511 1.00 84.44 125 ASN A CA 1
ATOM 999 C C . ASN A 1 125 ? 2.263 -16.228 3.367 1.00 84.44 125 ASN A C 1
ATOM 1001 O O . ASN A 1 125 ? 2.671 -15.444 4.225 1.00 84.44 125 ASN A O 1
ATOM 1005 N N . ALA A 1 126 ? 0.968 -16.362 3.085 1.00 87.56 126 ALA A N 1
ATOM 1006 C CA . ALA A 1 126 ? -0.065 -15.798 3.936 1.00 87.56 126 ALA A CA 1
ATOM 1007 C C . ALA A 1 126 ? 0.029 -16.431 5.325 1.00 87.56 126 ALA A C 1
ATOM 1009 O O . ALA A 1 126 ? 0.147 -17.650 5.463 1.00 87.56 126 ALA A O 1
ATOM 1010 N N . ARG A 1 127 ? -0.010 -15.593 6.357 1.00 88.25 127 ARG A N 1
ATOM 1011 C CA . ARG A 1 127 ? 0.149 -16.022 7.743 1.00 88.25 127 ARG A CA 1
ATOM 1012 C C . ARG A 1 127 ? -1.005 -15.497 8.577 1.00 88.25 127 ARG A C 1
ATOM 1014 O O . ARG A 1 127 ? -1.366 -14.329 8.444 1.00 88.25 127 ARG A O 1
ATOM 1021 N N . GLU A 1 128 ? -1.515 -16.357 9.450 1.00 92.12 128 GLU A N 1
ATOM 1022 C CA . GLU A 1 128 ? -2.439 -15.964 10.509 1.00 92.12 128 GLU A CA 1
ATOM 1023 C C . GLU A 1 128 ? -1.789 -14.908 11.413 1.00 92.12 128 GLU A C 1
ATOM 1025 O O . GLU A 1 128 ? -0.596 -14.962 11.757 1.00 92.12 128 GLU A O 1
ATOM 1030 N N . LEU A 1 129 ? -2.594 -13.923 11.776 1.00 93.75 129 LEU A N 1
ATOM 1031 C CA . LEU A 1 129 ? -2.240 -12.808 12.627 1.00 93.75 129 LEU A CA 1
ATOM 1032 C C . LEU A 1 129 ? -2.629 -13.142 14.063 1.00 93.75 129 LEU A C 1
ATOM 1034 O O . LEU A 1 129 ? -3.741 -13.576 14.333 1.00 93.75 129 LEU A O 1
ATOM 1038 N N . GLY A 1 130 ? -1.721 -12.900 15.006 1.00 95.75 130 GLY A N 1
ATOM 1039 C CA . GLY A 1 130 ? -2.088 -12.933 16.421 1.00 95.75 130 GLY A CA 1
ATOM 1040 C C . GLY A 1 130 ? -2.939 -11.721 16.813 1.00 95.75 130 GLY A C 1
ATOM 1041 O O . GLY A 1 130 ? -2.861 -10.674 16.166 1.00 95.75 130 GLY A O 1
ATOM 1042 N N . ASP A 1 131 ? -3.660 -11.823 17.931 1.00 96.25 131 ASP A N 1
ATOM 1043 C CA . ASP A 1 131 ? -4.520 -10.754 18.469 1.00 96.25 131 ASP A CA 1
ATOM 1044 C C . ASP A 1 131 ? -3.814 -9.385 18.540 1.00 96.25 131 ASP A C 1
ATOM 1046 O O . ASP A 1 131 ? -4.371 -8.361 18.149 1.00 96.25 131 ASP A O 1
ATOM 1050 N N . GLU A 1 132 ? -2.547 -9.361 18.976 1.00 96.19 132 GLU A N 1
ATOM 1051 C CA . GLU A 1 132 ? -1.731 -8.139 19.049 1.00 96.19 132 GLU A CA 1
ATOM 1052 C C . GLU A 1 132 ? -1.478 -7.517 17.665 1.00 96.19 132 GLU A C 1
ATOM 1054 O O . GLU A 1 132 ? -1.496 -6.293 17.513 1.00 96.19 132 GLU A O 1
ATOM 1059 N N . GLN A 1 133 ? -1.267 -8.343 16.637 1.00 96.75 133 GLN A N 1
ATOM 1060 C CA . GLN A 1 133 ? -1.035 -7.881 15.267 1.00 96.75 133 GLN A CA 1
ATOM 1061 C C . GLN A 1 133 ? -2.327 -7.329 14.660 1.00 96.75 133 GLN A C 1
ATOM 1063 O O . GLN A 1 133 ? -2.304 -6.270 14.032 1.00 96.75 133 GLN A O 1
ATOM 1068 N N . ILE A 1 134 ? -3.453 -8.010 14.897 1.00 96.81 134 ILE A N 1
ATOM 1069 C CA . ILE A 1 134 ? -4.789 -7.560 14.483 1.00 96.81 134 ILE A CA 1
ATOM 1070 C C . ILE A 1 134 ? -5.102 -6.205 15.116 1.00 96.81 134 ILE A C 1
ATOM 1072 O O . ILE A 1 134 ? -5.489 -5.270 14.415 1.00 96.81 134 ILE A O 1
ATOM 1076 N N . GLU A 1 135 ? -4.893 -6.068 16.424 1.00 97.12 135 GLU A N 1
ATOM 1077 C CA . GLU A 1 135 ? -5.133 -4.815 17.137 1.00 97.12 135 GLU A CA 1
ATOM 1078 C C . GLU A 1 135 ? -4.195 -3.701 16.653 1.00 97.12 135 GLU A C 1
ATOM 1080 O O . GLU A 1 135 ? -4.614 -2.560 16.450 1.00 97.12 135 GLU A O 1
ATOM 1085 N N . THR A 1 136 ? -2.931 -4.023 16.379 1.00 97.75 136 THR A N 1
ATOM 1086 C CA . THR A 1 136 ? -1.984 -3.064 15.795 1.00 97.75 136 THR A CA 1
ATOM 1087 C C . THR A 1 136 ? -2.460 -2.576 14.421 1.00 97.75 136 THR A C 1
ATOM 1089 O O . THR A 1 136 ? -2.487 -1.368 14.185 1.00 97.75 136 THR A O 1
ATOM 1092 N N . LEU A 1 137 ? -2.905 -3.474 13.534 1.00 97.94 137 LEU A N 1
ATOM 1093 C CA . LEU A 1 137 ? -3.437 -3.115 12.214 1.00 97.94 137 LEU A CA 1
ATOM 1094 C C . LEU A 1 137 ? -4.708 -2.268 12.314 1.00 97.94 137 LEU A C 1
ATOM 1096 O O . LEU A 1 137 ? -4.801 -1.249 11.633 1.00 97.94 137 LEU A O 1
ATOM 1100 N N . LYS A 1 138 ? -5.642 -2.613 13.208 1.00 97.56 138 LYS A N 1
ATOM 1101 C CA . LYS A 1 138 ? -6.841 -1.798 13.474 1.00 97.56 138 LYS A CA 1
ATOM 1102 C C . LYS A 1 138 ? -6.476 -0.376 13.894 1.00 97.56 138 LYS A C 1
ATOM 1104 O O . LYS A 1 138 ? -7.020 0.585 13.351 1.00 97.56 138 LYS A O 1
ATOM 1109 N N . ASN A 1 139 ? -5.509 -0.234 14.799 1.00 97.50 139 ASN A N 1
ATOM 1110 C CA . ASN A 1 139 ? -5.023 1.071 15.242 1.00 97.50 139 ASN A CA 1
ATOM 1111 C C . ASN A 1 139 ? -4.346 1.863 14.112 1.00 97.50 139 ASN A C 1
ATOM 1113 O O . ASN A 1 139 ? -4.530 3.077 14.016 1.00 97.50 139 ASN A O 1
ATOM 1117 N N . ILE A 1 140 ? -3.577 1.206 13.237 1.00 98.12 140 ILE A N 1
ATOM 1118 C CA . ILE A 1 140 ? -3.018 1.850 12.039 1.00 98.12 140 ILE A CA 1
ATOM 1119 C C . ILE A 1 140 ? -4.149 2.311 11.117 1.00 98.12 140 ILE A C 1
ATOM 1121 O O . ILE A 1 140 ? -4.162 3.468 10.707 1.00 98.12 140 ILE A O 1
ATOM 1125 N N . PHE A 1 141 ? -5.114 1.440 10.818 1.00 98.00 141 PHE A N 1
ATOM 1126 C CA . PHE A 1 141 ? -6.229 1.746 9.922 1.00 98.00 141 PHE A CA 1
ATOM 1127 C C . PHE A 1 141 ? -7.015 2.961 10.414 1.00 98.00 141 PHE A C 1
ATOM 1129 O O . PHE A 1 141 ? -7.277 3.882 9.637 1.00 98.00 141 PHE A O 1
ATOM 1136 N N . ASP A 1 142 ? -7.327 3.007 11.710 1.00 97.19 142 ASP A N 1
ATOM 1137 C CA . ASP A 1 142 ? -8.025 4.130 12.332 1.00 97.19 142 ASP A CA 1
ATOM 1138 C C . ASP A 1 142 ? -7.247 5.450 12.188 1.00 97.19 142 ASP A C 1
ATOM 1140 O O . ASP A 1 142 ? -7.819 6.467 11.791 1.00 97.19 142 ASP A O 1
ATOM 1144 N N . LYS A 1 143 ? -5.921 5.428 12.388 1.00 97.44 143 LYS A N 1
ATOM 1145 C CA . LYS A 1 143 ? -5.054 6.604 12.188 1.00 97.44 143 LYS A CA 1
ATOM 1146 C C . LYS A 1 143 ? -5.001 7.066 10.726 1.00 97.44 143 LYS A C 1
ATOM 1148 O O . LYS A 1 143 ? -4.981 8.278 10.474 1.00 97.44 143 LYS A O 1
ATOM 1153 N N . ILE A 1 144 ? -5.001 6.127 9.771 1.00 98.19 144 ILE A N 1
ATOM 1154 C CA . ILE A 1 144 ? -5.027 6.421 8.327 1.00 98.19 144 ILE A CA 1
ATOM 1155 C C . ILE A 1 144 ? -6.363 7.065 7.921 1.00 98.19 144 ILE A C 1
ATOM 1157 O O . ILE A 1 144 ? -6.384 7.857 6.983 1.00 98.19 144 ILE A O 1
ATOM 1161 N N . ARG A 1 145 ? -7.479 6.796 8.615 1.00 98.12 145 ARG A N 1
ATOM 1162 C CA . ARG A 1 145 ? -8.802 7.342 8.260 1.00 98.12 145 ARG A CA 1
ATOM 1163 C C . ARG A 1 145 ? -8.769 8.865 8.070 1.00 98.12 145 ARG A C 1
ATOM 1165 O O . ARG A 1 145 ? -8.293 9.598 8.939 1.00 98.12 145 ARG A O 1
ATOM 1172 N N . GLY A 1 146 ? -9.342 9.349 6.970 1.00 98.12 146 GLY A N 1
ATOM 1173 C CA . GLY A 1 146 ? -9.492 10.772 6.671 1.00 98.12 146 GLY A CA 1
ATOM 1174 C C . GLY A 1 146 ? -9.131 11.129 5.234 1.00 98.12 146 GLY A C 1
ATOM 1175 O O . GLY A 1 146 ? -8.932 10.258 4.386 1.00 98.12 146 GLY A O 1
ATOM 1176 N N . ASN A 1 147 ? -9.049 12.431 4.973 1.00 98.62 147 ASN A N 1
ATOM 1177 C CA . ASN A 1 147 ? -8.650 12.968 3.681 1.00 98.62 147 ASN A CA 1
ATOM 1178 C C . ASN A 1 147 ? -7.171 13.350 3.707 1.00 98.62 147 ASN A C 1
ATOM 1180 O O . ASN A 1 147 ? -6.679 13.934 4.672 1.00 98.62 147 ASN A O 1
ATOM 1184 N N . TRP A 1 148 ? -6.473 13.035 2.622 1.00 98.62 148 TRP A N 1
ATOM 1185 C CA . TRP A 1 148 ? -5.052 13.300 2.466 1.00 98.62 148 TRP A CA 1
ATOM 1186 C C . TRP A 1 148 ? -4.757 13.928 1.112 1.00 98.62 148 TRP A C 1
ATOM 1188 O O . TRP A 1 148 ? -5.414 13.647 0.105 1.00 98.62 148 TRP A O 1
ATOM 1198 N N . ARG A 1 149 ? -3.765 14.808 1.076 1.00 98.50 149 ARG A N 1
ATOM 1199 C CA . ARG A 1 149 ? -3.308 15.467 -0.145 1.00 98.50 149 ARG A CA 1
ATOM 1200 C C . ARG A 1 149 ? -1.797 15.431 -0.190 1.00 98.50 149 ARG A C 1
ATOM 1202 O O . ARG A 1 149 ? -1.142 15.513 0.838 1.00 98.50 149 ARG A O 1
ATOM 1209 N N . GLY A 1 150 ? -1.241 15.345 -1.386 1.00 97.88 150 GLY A N 1
ATOM 1210 C CA . GLY A 1 150 ? 0.198 15.452 -1.544 1.00 97.88 150 GLY A CA 1
ATOM 1211 C C . GLY A 1 150 ? 0.634 15.124 -2.952 1.00 97.88 150 GLY A C 1
ATOM 1212 O O . GLY A 1 150 ? -0.044 15.486 -3.916 1.00 97.88 150 GLY A O 1
ATOM 1213 N N . THR A 1 151 ? 1.765 14.446 -3.076 1.00 97.62 151 THR A N 1
ATOM 1214 C CA . THR A 1 151 ? 2.368 14.142 -4.372 1.00 97.62 151 THR A CA 1
ATOM 1215 C C . THR A 1 151 ? 2.847 12.707 -4.445 1.00 97.62 151 THR A C 1
ATOM 1217 O O . THR A 1 151 ? 3.298 12.148 -3.451 1.00 97.62 151 THR A O 1
ATOM 1220 N N . ALA A 1 152 ? 2.797 12.140 -5.643 1.00 96.81 152 ALA A N 1
ATOM 1221 C CA . ALA A 1 152 ? 3.486 10.906 -5.980 1.00 96.81 152 ALA A CA 1
ATOM 1222 C C . ALA A 1 152 ? 4.672 11.232 -6.882 1.00 96.81 152 ALA A C 1
ATOM 1224 O O . ALA A 1 152 ? 4.518 11.981 -7.847 1.00 96.81 152 ALA A O 1
ATOM 1225 N N . GLU A 1 153 ? 5.819 10.645 -6.574 1.00 95.69 153 GLU A N 1
ATOM 1226 C CA . GLU A 1 153 ? 7.001 10.629 -7.434 1.00 95.69 153 GLU A CA 1
ATOM 1227 C C . GLU A 1 153 ? 7.374 9.173 -7.699 1.00 95.69 153 GLU A C 1
ATOM 1229 O O . GLU A 1 153 ? 7.183 8.294 -6.855 1.00 95.69 153 GLU A O 1
ATOM 1234 N N . GLY A 1 154 ? 7.872 8.879 -8.890 1.00 92.56 154 GLY A N 1
ATOM 1235 C CA . GLY A 1 154 ? 8.144 7.507 -9.272 1.00 92.56 154 GLY A CA 1
ATOM 1236 C C . GLY A 1 154 ? 8.821 7.385 -10.619 1.00 92.56 154 GLY A C 1
ATOM 1237 O O . GLY A 1 154 ? 9.033 8.359 -11.341 1.00 92.56 154 GLY A O 1
ATOM 1238 N N . VAL A 1 155 ? 9.158 6.150 -10.959 1.00 92.62 155 VAL A N 1
ATOM 1239 C CA . VAL A 1 155 ? 9.743 5.792 -12.247 1.00 92.62 155 VAL A CA 1
ATOM 1240 C C . VAL A 1 155 ? 9.141 4.488 -12.741 1.00 92.62 155 VAL A C 1
ATOM 1242 O O . VAL A 1 155 ? 8.998 3.524 -11.990 1.00 92.62 155 VAL A O 1
ATOM 1245 N N . THR A 1 156 ? 8.831 4.447 -14.032 1.00 93.50 156 THR A N 1
ATOM 1246 C CA . THR A 1 156 ? 8.571 3.204 -14.761 1.00 93.50 156 THR A CA 1
ATOM 1247 C C . THR A 1 156 ? 9.805 2.834 -15.572 1.00 93.50 156 THR A C 1
ATOM 1249 O O . THR A 1 156 ? 10.371 3.671 -16.283 1.00 93.50 156 THR A O 1
ATOM 1252 N N . CYS A 1 157 ? 10.207 1.573 -15.477 1.00 93.00 157 CYS A N 1
ATOM 1253 C CA . CYS A 1 157 ? 11.286 0.988 -16.254 1.00 93.00 157 CYS A CA 1
ATOM 1254 C C . CYS A 1 157 ? 10.763 0.558 -17.627 1.00 93.00 157 CYS A C 1
ATOM 1256 O O . CYS A 1 157 ? 9.852 -0.261 -17.731 1.00 93.00 157 CYS A O 1
ATOM 1258 N N . LEU A 1 158 ? 11.349 1.108 -18.686 1.00 90.94 158 LEU A N 1
ATOM 1259 C CA . LEU A 1 158 ? 11.061 0.781 -20.081 1.00 90.94 158 LEU A CA 1
ATOM 1260 C C . LEU A 1 158 ? 12.343 0.306 -20.781 1.00 90.94 158 LEU A C 1
ATOM 1262 O O . LEU A 1 158 ? 13.449 0.569 -20.314 1.00 90.94 158 LEU A O 1
ATOM 1266 N N . GLY A 1 159 ? 12.209 -0.343 -21.938 1.00 91.00 159 GLY A N 1
ATOM 1267 C CA . GLY A 1 159 ? 13.355 -0.814 -22.729 1.00 91.00 159 GLY A CA 1
ATOM 1268 C C . GLY A 1 159 ? 13.861 -2.194 -22.306 1.00 91.00 159 GLY A C 1
ATOM 1269 O O . GLY A 1 159 ? 13.076 -3.025 -21.853 1.00 91.00 159 GLY A O 1
ATOM 1270 N N . THR A 1 160 ? 15.159 -2.442 -22.501 1.00 87.31 160 THR A N 1
ATOM 1271 C CA . THR A 1 160 ? 15.830 -3.713 -22.165 1.00 87.31 160 THR A CA 1
ATOM 1272 C C . THR A 1 160 ? 16.833 -3.526 -21.032 1.00 87.31 160 THR A C 1
ATOM 1274 O O . THR A 1 160 ? 17.158 -2.398 -20.663 1.00 87.31 160 THR A O 1
ATOM 1277 N N . VAL A 1 161 ? 17.371 -4.632 -20.512 1.00 81.56 161 VAL A N 1
ATOM 1278 C CA . VAL A 1 161 ? 18.449 -4.604 -19.511 1.00 81.56 161 VAL A CA 1
ATOM 1279 C C . VAL A 1 161 ? 19.689 -3.873 -20.040 1.00 81.56 161 VAL A C 1
ATOM 1281 O O . VAL A 1 161 ? 20.318 -3.141 -19.279 1.00 81.56 161 VAL A O 1
ATOM 1284 N N . GLU A 1 162 ? 20.025 -4.004 -21.332 1.00 85.69 162 GLU A N 1
ATOM 1285 C CA . GLU A 1 162 ? 21.163 -3.273 -21.913 1.00 85.69 162 GLU A CA 1
ATOM 1286 C C . GLU A 1 162 ? 20.845 -1.800 -22.193 1.00 85.69 162 GLU A C 1
ATOM 1288 O O . GLU A 1 162 ? 21.740 -0.957 -22.165 1.00 85.69 162 GLU A O 1
ATOM 1293 N N . THR A 1 163 ? 19.577 -1.476 -22.472 1.00 89.19 163 THR A N 1
ATOM 1294 C CA . THR A 1 163 ? 19.139 -0.126 -22.863 1.00 89.19 163 THR A CA 1
ATOM 1295 C C . THR A 1 163 ? 17.957 0.371 -22.020 1.00 89.19 163 THR A C 1
ATOM 1297 O O . THR A 1 163 ? 16.869 0.634 -22.550 1.00 89.19 163 THR A O 1
ATOM 1300 N N . PRO A 1 164 ? 18.135 0.517 -20.692 1.00 89.12 164 PRO A N 1
ATOM 1301 C CA . PRO A 1 164 ? 17.054 0.925 -19.813 1.00 89.12 164 PRO A CA 1
ATOM 1302 C C . PRO A 1 164 ? 16.654 2.374 -20.088 1.00 89.12 164 PRO A C 1
ATOM 1304 O O . PRO A 1 164 ? 17.489 3.273 -20.196 1.00 89.12 164 PRO A O 1
ATOM 1307 N N . LYS A 1 165 ? 15.347 2.612 -20.157 1.00 91.56 165 LYS A N 1
ATOM 1308 C CA . LYS A 1 165 ? 14.747 3.942 -20.244 1.00 91.56 165 LYS A CA 1
ATOM 1309 C C . LYS A 1 165 ? 13.897 4.177 -19.007 1.00 91.56 165 LYS A C 1
ATOM 1311 O O . LYS A 1 165 ? 12.976 3.416 -18.727 1.00 91.56 165 LYS A O 1
ATOM 1316 N N . LEU A 1 166 ? 14.197 5.250 -18.285 1.00 91.25 166 LEU A N 1
ATOM 1317 C CA . LEU A 1 166 ? 13.388 5.694 -17.158 1.00 91.25 166 LEU A CA 1
ATOM 1318 C C . LEU A 1 166 ? 12.294 6.618 -17.674 1.00 91.25 166 LEU A C 1
ATOM 1320 O O . LEU A 1 166 ? 12.583 7.604 -18.352 1.00 91.25 166 LEU A O 1
ATOM 1324 N N . LYS A 1 167 ? 11.046 6.312 -17.337 1.00 91.69 167 LYS A N 1
ATOM 1325 C CA . LYS A 1 167 ? 9.926 7.231 -17.519 1.00 91.69 167 LYS A CA 1
ATOM 1326 C C . LYS A 1 167 ? 9.501 7.752 -16.143 1.00 91.69 167 LYS A C 1
ATOM 1328 O O . LYS A 1 167 ? 8.909 6.974 -15.394 1.00 91.69 167 LYS A O 1
ATOM 1333 N N . PRO A 1 168 ? 9.809 9.016 -15.800 1.00 92.12 168 PRO A N 1
ATOM 1334 C CA . PRO A 1 168 ? 9.341 9.627 -14.563 1.00 92.12 168 PRO A CA 1
ATOM 1335 C C . PRO A 1 168 ? 7.813 9.649 -14.490 1.00 92.12 168 PRO A C 1
ATOM 1337 O O . PRO A 1 168 ? 7.127 9.822 -15.501 1.00 92.12 168 PRO A O 1
ATOM 1340 N N . GLU A 1 169 ? 7.299 9.469 -13.283 1.00 91.44 169 GLU A N 1
ATOM 1341 C CA . GLU A 1 169 ? 5.884 9.491 -12.946 1.00 91.44 169 GLU A CA 1
ATOM 1342 C C . GLU A 1 169 ? 5.663 10.473 -11.790 1.00 91.44 169 GLU A C 1
ATOM 1344 O O . GLU A 1 169 ? 5.872 10.123 -10.632 1.00 91.44 169 GLU A O 1
ATOM 1349 N N . ASP A 1 170 ? 5.222 11.692 -12.112 1.00 94.50 170 ASP A N 1
ATOM 1350 C CA . ASP A 1 170 ? 4.946 12.733 -11.121 1.00 94.50 170 ASP A CA 1
ATOM 1351 C C . ASP A 1 170 ? 3.457 13.092 -11.108 1.00 94.50 170 ASP A C 1
ATOM 1353 O O . ASP A 1 170 ? 2.892 13.510 -12.128 1.00 94.50 170 ASP A O 1
ATOM 1357 N N . PHE A 1 171 ? 2.827 12.978 -9.940 1.00 96.75 171 PHE A N 1
ATOM 1358 C CA . PHE A 1 171 ? 1.399 13.235 -9.762 1.00 96.75 171 PHE A CA 1
ATOM 1359 C C . PHE A 1 171 ? 1.121 14.128 -8.554 1.00 96.75 171 PHE A C 1
ATOM 1361 O O . PHE A 1 171 ? 1.828 14.087 -7.546 1.00 96.75 171 PHE A O 1
ATOM 1368 N N . ASN A 1 172 ? 0.049 14.908 -8.649 1.00 97.75 172 ASN A N 1
ATOM 1369 C CA . ASN A 1 172 ? -0.659 15.451 -7.499 1.00 97.75 172 ASN A CA 1
ATOM 1370 C C . ASN A 1 172 ? -1.698 14.423 -7.044 1.00 97.75 172 ASN A C 1
ATOM 1372 O O . ASN A 1 172 ? -2.358 13.798 -7.875 1.00 97.75 172 ASN A O 1
ATOM 1376 N N . LEU A 1 173 ? -1.831 14.253 -5.731 1.00 97.88 173 LEU A N 1
ATOM 1377 C CA . LEU A 1 173 ? -2.676 13.238 -5.116 1.00 97.88 173 LEU A CA 1
ATOM 1378 C C . LEU A 1 173 ? -3.791 13.871 -4.292 1.00 97.88 173 LEU A C 1
ATOM 1380 O O . LEU A 1 173 ? -3.551 14.782 -3.493 1.00 97.88 173 LEU A O 1
ATOM 1384 N N . ARG A 1 174 ? -4.994 13.316 -4.424 1.00 98.38 174 ARG A N 1
ATOM 1385 C CA . ARG A 1 174 ? -6.048 13.401 -3.409 1.00 98.38 174 ARG A CA 1
ATOM 1386 C C . ARG A 1 174 ? -6.402 11.986 -3.005 1.00 98.38 174 ARG A C 1
ATOM 1388 O O . ARG A 1 174 ? -6.701 11.171 -3.867 1.00 98.38 174 ARG A O 1
ATOM 1395 N N . VAL A 1 175 ? -6.332 11.700 -1.717 1.00 98.56 175 VAL A N 1
ATOM 1396 C CA . VAL A 1 175 ? -6.580 10.368 -1.185 1.00 98.56 175 VAL A CA 1
ATOM 1397 C C . VAL A 1 175 ? -7.666 10.456 -0.133 1.00 98.56 175 VAL A C 1
ATOM 1399 O O . VAL A 1 175 ? -7.613 11.303 0.756 1.00 98.56 175 VAL A O 1
ATOM 1402 N N . GLU A 1 176 ? -8.642 9.572 -0.233 1.00 98.62 176 GLU A N 1
ATOM 1403 C CA . GLU A 1 176 ? -9.655 9.368 0.784 1.00 98.62 176 GLU A CA 1
ATOM 1404 C C . GLU A 1 176 ? -9.463 7.981 1.392 1.00 98.62 176 GLU A C 1
ATOM 1406 O O . GLU A 1 176 ? -9.470 6.970 0.689 1.00 98.62 176 GLU A O 1
ATOM 1411 N N . ALA A 1 177 ? -9.281 7.940 2.708 1.00 98.44 177 ALA A N 1
ATOM 1412 C CA . ALA A 1 177 ? -9.163 6.706 3.460 1.00 98.44 177 ALA A CA 1
ATOM 1413 C C . ALA A 1 177 ? -10.358 6.532 4.398 1.00 98.44 177 ALA A C 1
ATOM 1415 O O . ALA A 1 177 ? -10.601 7.355 5.288 1.00 98.44 177 ALA A O 1
ATOM 1416 N N . ARG A 1 178 ? -11.092 5.434 4.229 1.00 98.19 178 ARG A N 1
ATOM 1417 C CA . ARG A 1 178 ? -12.256 5.071 5.042 1.00 98.19 178 ARG A CA 1
ATOM 1418 C C . ARG A 1 178 ? -11.987 3.765 5.770 1.00 98.19 178 ARG A C 1
ATOM 1420 O O . ARG A 1 178 ? -11.357 2.870 5.219 1.00 98.19 178 ARG A O 1
ATOM 1427 N N . VAL A 1 179 ? -12.504 3.654 6.988 1.00 97.44 179 VAL A N 1
ATOM 1428 C CA . VAL A 1 179 ? -12.505 2.400 7.747 1.00 97.44 179 VAL A CA 1
ATOM 1429 C C . VAL A 1 179 ? -13.936 2.097 8.138 1.00 97.44 179 VAL A C 1
ATOM 1431 O O . VAL A 1 179 ? -14.588 2.970 8.715 1.00 97.44 179 VAL A O 1
ATOM 1434 N N . ASP A 1 180 ? -14.423 0.910 7.798 1.00 94.06 180 ASP A N 1
ATOM 1435 C CA . ASP A 1 180 ? -15.779 0.482 8.141 1.00 94.06 180 ASP A CA 1
ATOM 1436 C C . ASP A 1 180 ? -15.838 -0.306 9.464 1.00 94.06 180 ASP A C 1
ATOM 1438 O O . ASP A 1 180 ? -14.834 -0.505 10.151 1.00 94.06 180 ASP A O 1
ATOM 1442 N N . PHE A 1 181 ? -17.041 -0.749 9.836 1.00 91.38 181 PHE A N 1
ATOM 1443 C CA . PHE A 1 181 ? -17.280 -1.506 11.068 1.00 91.38 181 PHE A CA 1
ATOM 1444 C C . PHE A 1 181 ? -16.600 -2.886 11.077 1.00 91.38 181 PHE A C 1
ATOM 1446 O O . PHE A 1 181 ? -16.383 -3.447 12.147 1.00 91.38 181 PHE A O 1
ATOM 1453 N N . SER A 1 182 ? -16.247 -3.426 9.905 1.00 89.12 182 SER A N 1
ATOM 1454 C CA . SER A 1 182 ? -15.529 -4.697 9.761 1.00 89.12 182 SER A CA 1
ATOM 1455 C C . SER A 1 182 ? -14.013 -4.535 9.896 1.00 89.12 182 SER A C 1
ATOM 1457 O O . SER A 1 182 ? -13.272 -5.493 9.722 1.00 89.12 182 SER A O 1
ATOM 1459 N N . SER A 1 183 ? -13.531 -3.329 10.226 1.00 92.00 183 SER A N 1
ATOM 1460 C CA . SER A 1 183 ? -12.102 -2.995 10.207 1.00 92.00 183 SER A CA 1
ATOM 1461 C C . SER A 1 183 ? -11.475 -3.138 8.815 1.00 92.00 183 SER A C 1
ATOM 1463 O O . SER A 1 183 ? -10.279 -3.398 8.703 1.00 92.00 183 SER A O 1
ATOM 1465 N N . THR A 1 184 ? -12.258 -2.942 7.750 1.00 94.69 184 THR A N 1
ATOM 1466 C CA . THR A 1 184 ? -11.720 -2.835 6.390 1.00 94.69 184 THR A CA 1
ATOM 1467 C C . THR A 1 184 ? -11.228 -1.411 6.155 1.00 94.69 184 THR A C 1
ATOM 1469 O O . THR A 1 184 ? -12.015 -0.469 6.261 1.00 94.69 184 THR A O 1
ATOM 1472 N N . LEU A 1 185 ? -9.953 -1.243 5.796 1.00 97.50 185 LEU A N 1
ATOM 1473 C CA . LEU A 1 185 ? -9.384 0.034 5.359 1.00 97.50 185 LEU A CA 1
ATOM 1474 C C . LEU A 1 185 ? -9.460 0.146 3.835 1.00 97.50 185 LEU A C 1
ATOM 1476 O O . LEU A 1 185 ? -8.764 -0.562 3.115 1.00 97.50 185 LEU A O 1
ATOM 1480 N N . ARG A 1 186 ? -10.253 1.095 3.345 1.00 97.88 186 ARG A N 1
ATOM 1481 C CA . ARG A 1 186 ? -10.351 1.462 1.930 1.00 97.88 186 ARG A CA 1
ATOM 1482 C C . ARG A 1 186 ? -9.602 2.759 1.675 1.00 97.88 186 ARG A C 1
ATOM 1484 O O . ARG A 1 186 ? -9.970 3.784 2.238 1.00 97.88 186 ARG A O 1
ATOM 1491 N N . ILE A 1 187 ? -8.600 2.721 0.806 1.00 98.06 187 ILE A N 1
ATOM 1492 C CA . ILE A 1 187 ? -7.845 3.881 0.327 1.00 98.06 187 ILE A CA 1
ATOM 1493 C C . ILE A 1 187 ? -8.178 4.084 -1.149 1.00 98.06 187 ILE A C 1
ATOM 1495 O O . ILE A 1 187 ? -7.856 3.234 -1.977 1.00 98.06 187 ILE A O 1
ATOM 1499 N N . GLU A 1 188 ? -8.792 5.213 -1.482 1.00 98.25 188 GLU A N 1
ATOM 1500 C CA . GLU A 1 188 ? -9.066 5.636 -2.857 1.00 98.25 188 GLU A CA 1
ATOM 1501 C C . GLU A 1 188 ? -8.220 6.865 -3.183 1.00 98.25 188 GLU A C 1
ATOM 1503 O O . GLU A 1 188 ? -8.263 7.866 -2.472 1.00 98.25 188 GLU A O 1
ATOM 1508 N N . ALA A 1 189 ? -7.428 6.784 -4.248 1.00 98.12 189 ALA A N 1
ATOM 1509 C CA . ALA A 1 189 ? -6.524 7.837 -4.677 1.00 98.12 189 ALA A CA 1
ATOM 1510 C C . ALA A 1 189 ? -6.899 8.343 -6.070 1.00 98.12 189 ALA A C 1
ATOM 1512 O O . ALA A 1 189 ? -7.035 7.566 -7.014 1.00 98.12 189 ALA A O 1
ATOM 1513 N N . ASP A 1 190 ? -7.002 9.660 -6.202 1.00 98.00 190 ASP A N 1
ATOM 1514 C CA . ASP A 1 190 ? -7.053 10.400 -7.454 1.00 98.00 190 ASP A CA 1
ATOM 1515 C C . ASP A 1 190 ? -5.658 10.951 -7.765 1.00 98.00 190 ASP A C 1
ATOM 1517 O O . ASP A 1 190 ? -5.113 11.756 -7.004 1.00 98.00 190 ASP A O 1
ATOM 1521 N N . LEU A 1 191 ? -5.094 10.530 -8.897 1.00 97.38 191 LEU A N 1
ATOM 1522 C CA . LEU A 1 191 ? -3.768 10.914 -9.360 1.00 97.38 191 LEU A CA 1
ATOM 1523 C C . LEU A 1 191 ? -3.896 11.794 -10.601 1.00 97.38 191 LEU A C 1
ATOM 1525 O O . LEU A 1 191 ? -4.387 11.344 -11.638 1.00 97.38 191 LEU A O 1
ATOM 1529 N N . GLU A 1 192 ? -3.413 13.028 -10.517 1.00 97.12 192 GLU A N 1
ATOM 1530 C CA . GLU A 1 192 ? -3.385 13.984 -11.625 1.00 97.12 192 GLU A CA 1
ATOM 1531 C C . GLU A 1 192 ? -1.938 14.281 -12.019 1.00 97.12 192 GLU A C 1
ATOM 1533 O O . GLU A 1 192 ? -1.140 14.703 -11.182 1.00 97.12 192 GLU A O 1
ATOM 1538 N N . SER A 1 193 ? -1.569 14.026 -13.276 1.00 95.38 193 SER A N 1
ATOM 1539 C CA . SER A 1 193 ? -0.180 14.201 -13.710 1.00 95.38 193 SER A CA 1
ATOM 1540 C C . SER A 1 193 ? 0.263 15.660 -13.617 1.00 95.38 193 SER A C 1
ATOM 1542 O O . SER A 1 193 ? -0.416 16.551 -14.129 1.00 95.38 193 SER A O 1
ATOM 1544 N N . LYS A 1 194 ? 1.451 15.906 -13.045 1.00 94.06 194 LYS A N 1
ATOM 1545 C CA . LYS A 1 194 ? 2.047 17.255 -12.984 1.00 94.06 194 LYS A CA 1
ATOM 1546 C C . LYS A 1 194 ? 2.429 17.804 -14.362 1.00 94.06 194 LYS A C 1
ATOM 1548 O O . LYS A 1 194 ? 2.520 19.014 -14.531 1.00 94.06 194 LYS A O 1
ATOM 1553 N N . HIS A 1 195 ? 2.621 16.922 -15.342 1.00 90.75 195 HIS A N 1
ATOM 1554 C CA . HIS A 1 195 ? 2.981 17.274 -16.721 1.00 90.75 195 HIS A CA 1
ATOM 1555 C C . HIS A 1 195 ? 1.755 17.361 -17.648 1.00 90.75 195 HIS A C 1
ATOM 1557 O O . HIS A 1 195 ? 1.898 17.555 -18.853 1.00 90.75 195 HIS A O 1
ATOM 1563 N N . GLY A 1 196 ? 0.546 17.235 -17.086 1.00 84.81 196 GLY A N 1
ATOM 1564 C CA . GLY A 1 196 ? -0.721 17.266 -17.812 1.00 84.81 196 GLY A CA 1
ATOM 1565 C C . GLY A 1 196 ? -1.078 15.948 -18.511 1.00 84.81 196 GLY A C 1
ATOM 1566 O O . GLY A 1 196 ? -0.314 14.985 -18.551 1.00 84.81 196 GLY A O 1
ATOM 1567 N N . GLY A 1 197 ? -2.295 15.889 -19.056 1.00 80.00 197 GLY A N 1
ATOM 1568 C CA . GLY A 1 197 ? -2.692 14.861 -20.026 1.00 80.00 197 GLY A CA 1
ATOM 1569 C C . GLY A 1 197 ? -3.002 13.463 -19.480 1.00 80.00 197 GLY A C 1
ATOM 1570 O O . GLY A 1 197 ? -3.337 12.583 -20.270 1.00 80.00 197 GLY A O 1
ATOM 1571 N N . SER A 1 198 ? -2.943 13.224 -18.165 1.00 89.38 198 SER A N 1
ATOM 1572 C CA . SER A 1 198 ? -3.479 11.984 -17.590 1.00 89.38 198 SER A CA 1
ATOM 1573 C C . SER A 1 198 ? -4.007 12.163 -16.170 1.00 89.38 198 SER A C 1
ATOM 1575 O O . SER A 1 198 ? -3.387 12.811 -15.323 1.00 89.38 198 SER A O 1
ATOM 1577 N N . ARG A 1 199 ? -5.164 11.546 -15.927 1.00 94.81 199 ARG A N 1
ATOM 1578 C CA . ARG A 1 199 ? -5.726 11.296 -14.604 1.00 94.81 199 ARG A CA 1
ATOM 1579 C C . ARG A 1 199 ? -5.924 9.794 -14.472 1.00 94.81 199 ARG A C 1
ATOM 1581 O O . ARG A 1 199 ? -6.423 9.165 -15.405 1.00 94.81 199 ARG A O 1
ATOM 1588 N N . ARG A 1 200 ? -5.537 9.220 -13.339 1.00 94.88 200 ARG A N 1
ATOM 1589 C CA . ARG A 1 200 ? -5.854 7.827 -13.003 1.00 94.88 200 ARG A CA 1
ATOM 1590 C C . ARG A 1 200 ? -6.364 7.745 -11.576 1.00 94.88 200 ARG A C 1
ATOM 1592 O O . ARG A 1 200 ? -6.063 8.616 -10.766 1.00 94.88 200 ARG A O 1
ATOM 1599 N N . SER A 1 201 ? -7.137 6.707 -11.295 1.00 95.25 201 SER A N 1
ATOM 1600 C CA . SER A 1 201 ? -7.549 6.379 -9.938 1.00 95.25 201 SER A CA 1
ATOM 1601 C C . SER A 1 201 ? -6.925 5.054 -9.535 1.00 95.25 201 SER A C 1
ATOM 1603 O O . SER A 1 201 ? -6.767 4.155 -10.365 1.00 95.25 201 SER A O 1
ATOM 1605 N N . GLU A 1 202 ? -6.540 4.957 -8.273 1.00 95.06 202 GLU A N 1
ATOM 1606 C CA . GLU A 1 202 ? -6.026 3.739 -7.672 1.00 95.06 202 GLU A CA 1
ATOM 1607 C C . GLU A 1 202 ? -6.765 3.448 -6.370 1.00 95.06 202 GLU A C 1
ATOM 1609 O O . GLU A 1 202 ? -7.190 4.365 -5.667 1.00 95.06 202 GLU A O 1
ATOM 1614 N N . LYS A 1 203 ? -6.920 2.162 -6.056 1.00 95.56 203 LYS A N 1
ATOM 1615 C CA . LYS A 1 203 ? -7.682 1.700 -4.900 1.00 95.56 203 LYS A CA 1
ATOM 1616 C C . LYS A 1 203 ? -6.952 0.573 -4.180 1.00 95.56 203 LYS A C 1
ATOM 1618 O O . LYS A 1 203 ? -6.453 -0.348 -4.832 1.00 95.56 203 LYS A O 1
ATOM 1623 N N . TYR A 1 204 ? -6.939 0.646 -2.853 1.00 95.56 204 TYR A N 1
ATOM 1624 C CA . TYR A 1 204 ? -6.483 -0.418 -1.965 1.00 95.56 204 TYR A CA 1
ATOM 1625 C C . TYR A 1 204 ? -7.560 -0.693 -0.918 1.00 95.56 204 TYR A C 1
ATOM 1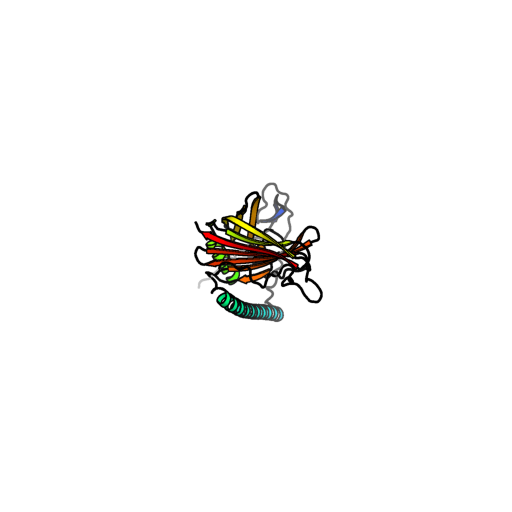627 O O . TYR A 1 204 ? -7.863 0.180 -0.109 1.00 95.56 204 TYR A O 1
ATOM 1635 N N . ASP A 1 205 ? -8.126 -1.895 -0.929 1.00 94.81 205 ASP A N 1
ATOM 1636 C CA . ASP A 1 205 ? -9.034 -2.375 0.113 1.00 94.81 205 ASP A CA 1
ATOM 1637 C C . ASP A 1 205 ? -8.301 -3.411 0.974 1.00 94.81 205 ASP A C 1
ATOM 1639 O O . ASP A 1 205 ? -8.059 -4.531 0.531 1.00 94.81 205 ASP A O 1
ATOM 1643 N N . PHE A 1 206 ? -7.910 -3.037 2.189 1.00 95.50 206 PHE A N 1
ATOM 1644 C CA . PHE A 1 206 ? -7.289 -3.934 3.158 1.00 95.50 206 PHE A CA 1
ATOM 1645 C C . PHE A 1 206 ? -8.350 -4.518 4.084 1.00 95.50 206 PHE A C 1
ATOM 1647 O O . PHE A 1 206 ? -9.028 -3.767 4.786 1.00 95.50 206 PHE A O 1
ATOM 1654 N N . HIS A 1 207 ? -8.463 -5.842 4.122 1.00 93.12 207 HIS A N 1
ATOM 1655 C CA . HIS A 1 207 ? -9.447 -6.543 4.948 1.00 93.12 207 HIS A CA 1
ATOM 1656 C C . HIS A 1 207 ? -8.758 -7.330 6.059 1.00 93.12 207 HIS A C 1
ATOM 1658 O O . HIS A 1 207 ? -7.741 -7.977 5.806 1.00 93.12 207 HIS A O 1
ATOM 1664 N N . LEU A 1 208 ? -9.328 -7.283 7.263 1.00 92.19 208 LEU A N 1
ATOM 1665 C CA . LEU A 1 208 ? -8.984 -8.165 8.376 1.00 92.19 208 LEU A CA 1
ATOM 1666 C C . LEU A 1 208 ? -10.112 -9.189 8.524 1.00 92.19 208 LEU A C 1
ATOM 1668 O O . LEU A 1 208 ? -11.181 -8.855 9.028 1.00 92.19 208 LEU A O 1
ATOM 1672 N N . GLU A 1 209 ? -9.894 -10.410 8.044 1.00 88.75 209 GLU A N 1
ATOM 1673 C CA . GLU A 1 209 ? -10.911 -11.470 8.011 1.00 88.75 209 GLU A CA 1
ATOM 1674 C C . GLU A 1 209 ? -10.264 -12.827 8.296 1.00 88.75 209 GLU A C 1
ATOM 1676 O O . GLU A 1 209 ? -9.230 -13.147 7.703 1.00 88.75 209 GLU A O 1
ATOM 1681 N N . ASP A 1 210 ? -10.885 -13.616 9.179 1.00 88.25 210 ASP A N 1
ATOM 1682 C CA . ASP A 1 210 ? -10.397 -14.927 9.636 1.00 88.25 210 ASP A CA 1
ATOM 1683 C C . ASP A 1 210 ? -8.936 -14.897 10.115 1.00 88.25 210 ASP A C 1
ATOM 1685 O O . ASP A 1 210 ? -8.145 -15.768 9.774 1.00 88.25 210 ASP A O 1
ATOM 1689 N N . ASP A 1 211 ? -8.552 -13.849 10.846 1.00 90.81 211 ASP A N 1
ATOM 1690 C CA . ASP A 1 211 ? -7.179 -13.619 11.311 1.00 90.81 211 ASP A CA 1
ATOM 1691 C C . ASP A 1 211 ? -6.143 -13.418 10.187 1.00 90.81 211 ASP A C 1
ATOM 1693 O O . ASP A 1 211 ? -4.942 -13.476 10.429 1.00 90.81 211 ASP A O 1
ATOM 1697 N N . PHE A 1 212 ? -6.563 -13.102 8.957 1.00 91.38 212 PHE A N 1
ATOM 1698 C CA . PHE A 1 212 ? -5.666 -12.736 7.854 1.00 91.38 212 PHE A CA 1
ATOM 1699 C C . PHE A 1 212 ? -5.821 -11.270 7.445 1.00 91.38 212 PHE A C 1
ATOM 1701 O O . PHE A 1 212 ? -6.924 -10.724 7.420 1.00 91.38 212 PHE A O 1
ATOM 1708 N N . LEU A 1 213 ? -4.707 -10.655 7.030 1.00 93.00 213 LEU A N 1
ATOM 1709 C CA . LEU A 1 213 ? -4.723 -9.416 6.252 1.00 93.00 213 LEU A CA 1
ATOM 1710 C C . LEU A 1 213 ? -4.815 -9.761 4.761 1.00 93.00 213 LEU A C 1
ATOM 1712 O O . LEU A 1 213 ? -4.050 -10.592 4.270 1.00 93.00 213 LEU A O 1
ATOM 1716 N N . ARG A 1 214 ? -5.727 -9.107 4.042 1.00 91.81 214 ARG A N 1
ATOM 1717 C CA . ARG A 1 214 ? -6.005 -9.339 2.613 1.00 91.81 214 ARG A CA 1
ATOM 1718 C C . ARG A 1 214 ? -6.013 -8.029 1.838 1.00 91.81 214 ARG A C 1
ATOM 1720 O O . ARG A 1 214 ? -6.240 -6.980 2.443 1.00 91.81 214 ARG A O 1
ATOM 1727 N N . LEU A 1 215 ? -5.812 -8.081 0.519 1.00 91.88 215 LEU A N 1
ATOM 1728 C CA . LEU A 1 215 ? -5.840 -6.899 -0.349 1.00 91.88 215 LEU A CA 1
ATOM 1729 C C . LEU A 1 215 ? -6.793 -7.059 -1.551 1.00 91.88 215 LEU A C 1
ATOM 1731 O O . LEU A 1 215 ? -6.620 -7.917 -2.405 1.00 91.88 215 LEU A O 1
ATOM 1735 N N . ASN A 1 216 ? -7.746 -6.139 -1.708 1.00 83.25 216 ASN A N 1
ATOM 1736 C CA . ASN A 1 216 ? -8.660 -5.986 -2.853 1.00 83.25 216 ASN A CA 1
ATOM 1737 C C . ASN A 1 216 ? -9.632 -7.147 -3.149 1.00 83.25 216 ASN A C 1
ATOM 1739 O O . ASN A 1 216 ? -10.520 -6.962 -3.984 1.00 83.25 216 ASN A O 1
ATOM 1743 N N . PHE A 1 217 ? -9.492 -8.325 -2.536 1.00 70.12 217 PHE A N 1
ATOM 1744 C CA . PHE A 1 217 ? -10.326 -9.488 -2.846 1.00 70.12 217 PHE A CA 1
ATOM 1745 C C . PHE A 1 217 ? -10.794 -10.249 -1.597 1.00 70.12 217 PHE A C 1
ATOM 1747 O O . PHE A 1 217 ? -10.015 -10.515 -0.685 1.00 70.12 217 PHE A O 1
ATOM 1754 N N . PHE A 1 218 ? -12.062 -10.672 -1.620 1.00 52.50 218 PHE A N 1
ATOM 1755 C CA . PHE A 1 218 ? -12.672 -11.601 -0.665 1.00 52.50 218 PHE A CA 1
ATOM 1756 C C . PHE A 1 218 ? -12.547 -13.032 -1.218 1.00 52.50 218 PHE A C 1
ATOM 1758 O O . PHE A 1 218 ? -13.442 -13.540 -1.893 1.00 52.50 218 PHE A O 1
ATOM 1765 N N . GLY A 1 219 ? -11.383 -13.659 -1.041 1.00 53.88 219 GLY A N 1
ATOM 1766 C CA . GLY A 1 219 ? -11.098 -15.023 -1.507 1.00 53.88 219 GLY A CA 1
ATOM 1767 C C . GLY A 1 219 ? -10.723 -15.961 -0.366 1.00 53.88 219 GLY A C 1
ATOM 1768 O O . GLY A 1 219 ? -10.317 -15.516 0.703 1.00 53.88 219 GLY A O 1
ATOM 1769 N N . LYS A 1 220 ? -10.816 -17.279 -0.577 1.00 45.72 220 LYS A N 1
ATOM 1770 C CA . LYS A 1 220 ? -10.380 -18.273 0.418 1.00 45.72 220 LYS A CA 1
ATOM 1771 C C . LYS A 1 220 ? -8.843 -18.356 0.422 1.00 45.72 220 LYS A C 1
ATOM 1773 O O . LYS A 1 220 ? -8.272 -18.920 -0.502 1.00 45.72 220 LYS A O 1
ATOM 1778 N N . GLY A 1 221 ? -8.199 -17.789 1.444 1.00 50.00 221 GLY A N 1
ATOM 1779 C CA . GLY A 1 221 ? -6.734 -17.774 1.630 1.00 50.00 221 GLY A CA 1
ATOM 1780 C C . GLY A 1 221 ? -6.061 -16.439 1.277 1.00 50.00 221 GLY A C 1
ATOM 1781 O O . GLY A 1 221 ? -6.464 -15.773 0.325 1.00 50.00 221 GLY A O 1
ATOM 1782 N N . GLY A 1 222 ? -5.078 -16.027 2.089 1.00 57.47 222 GLY A N 1
ATOM 1783 C CA . GLY A 1 222 ? -4.415 -14.723 1.992 1.00 57.47 222 GLY A CA 1
ATOM 1784 C C . GLY A 1 222 ? -3.677 -14.525 0.666 1.00 57.47 222 GLY A C 1
ATOM 1785 O O . GLY A 1 222 ? -2.834 -15.321 0.264 1.00 57.47 222 GLY A O 1
ATOM 1786 N N . ASP A 1 223 ? -4.010 -13.439 -0.023 1.00 78.38 223 ASP A N 1
ATOM 1787 C CA . ASP A 1 223 ? -3.431 -13.043 -1.308 1.00 78.38 223 ASP A CA 1
ATOM 1788 C C . ASP A 1 223 ? -2.159 -12.192 -1.143 1.00 78.38 223 ASP A C 1
ATOM 1790 O O . ASP A 1 223 ? -1.515 -11.798 -2.122 1.00 78.38 223 ASP A O 1
ATOM 1794 N N . ILE A 1 224 ? -1.800 -11.915 0.112 1.00 90.69 224 ILE A N 1
ATOM 1795 C CA . ILE A 1 224 ? -0.653 -11.111 0.504 1.00 90.69 224 ILE A CA 1
ATOM 1796 C C . ILE A 1 224 ? 0.127 -11.748 1.661 1.00 90.69 224 ILE A C 1
ATOM 1798 O O . ILE A 1 224 ? -0.400 -12.509 2.470 1.00 90.69 224 ILE A O 1
ATOM 1802 N N . GLU A 1 225 ? 1.407 -11.411 1.736 1.00 91.88 225 GLU A N 1
ATOM 1803 C CA . GLU A 1 225 ? 2.305 -11.766 2.828 1.00 91.88 225 GLU A CA 1
ATOM 1804 C C . GLU A 1 225 ? 2.640 -10.493 3.602 1.00 91.88 225 GLU A C 1
ATOM 1806 O O . GLU A 1 225 ? 3.203 -9.548 3.042 1.00 91.88 225 GLU A O 1
ATOM 1811 N N . LEU A 1 226 ? 2.301 -10.464 4.891 1.00 94.00 226 LEU A N 1
ATOM 1812 C CA . LEU A 1 226 ? 2.698 -9.390 5.796 1.00 94.00 226 LEU A CA 1
ATOM 1813 C C . LEU A 1 226 ? 4.179 -9.566 6.155 1.00 94.00 226 LEU A C 1
ATOM 1815 O O . LEU A 1 226 ? 4.549 -10.493 6.870 1.00 94.00 226 LEU A O 1
ATOM 1819 N N . ARG A 1 227 ? 5.033 -8.680 5.637 1.00 93.31 227 ARG A N 1
ATOM 1820 C CA . ARG A 1 227 ? 6.494 -8.733 5.810 1.00 93.31 227 ARG A CA 1
ATOM 1821 C C . ARG A 1 227 ? 6.957 -8.001 7.060 1.00 93.31 227 ARG A C 1
ATOM 1823 O O . ARG A 1 227 ? 7.836 -8.483 7.765 1.00 93.31 227 ARG A O 1
ATOM 1830 N N . HIS A 1 228 ? 6.372 -6.834 7.309 1.00 94.69 228 HIS A N 1
ATOM 1831 C CA . HIS A 1 228 ? 6.710 -5.972 8.435 1.00 94.69 228 HIS A CA 1
ATOM 1832 C C . HIS A 1 228 ? 5.442 -5.340 8.996 1.00 94.69 228 HIS A C 1
ATOM 1834 O O . HIS A 1 228 ? 4.540 -4.991 8.236 1.00 94.69 228 HIS A O 1
ATOM 1840 N N . LEU A 1 229 ? 5.392 -5.173 10.312 1.00 97.19 229 LEU A N 1
ATOM 1841 C CA . LEU A 1 229 ? 4.319 -4.496 11.032 1.00 97.19 229 LEU A CA 1
ATOM 1842 C C . LEU A 1 229 ? 4.947 -3.753 12.207 1.00 97.19 229 LEU A C 1
ATOM 1844 O O . LEU A 1 229 ? 5.700 -4.363 12.950 1.00 97.19 229 LEU A O 1
ATOM 1848 N N . THR A 1 230 ? 4.652 -2.472 12.376 1.00 97.19 230 THR A N 1
ATOM 1849 C CA . THR A 1 230 ? 5.020 -1.672 13.554 1.00 97.19 230 THR A CA 1
ATOM 1850 C C . THR A 1 230 ? 3.811 -0.850 13.998 1.00 97.19 230 THR A C 1
ATOM 1852 O O . THR A 1 230 ? 2.722 -1.011 13.459 1.00 97.19 230 THR A O 1
ATOM 1855 N N . LYS A 1 231 ? 3.954 0.058 14.970 1.00 96.31 231 LYS A N 1
ATOM 1856 C CA . LYS A 1 231 ? 2.851 0.953 15.382 1.00 96.31 231 LYS A CA 1
ATOM 1857 C C . LYS A 1 231 ? 2.600 2.099 14.399 1.00 96.31 231 LYS A C 1
ATOM 1859 O O . LYS A 1 231 ? 1.568 2.777 14.480 1.00 96.31 231 LYS A O 1
ATOM 1864 N N . GLU A 1 232 ? 3.569 2.336 13.527 1.00 96.19 232 GLU A N 1
ATOM 1865 C CA . GLU A 1 232 ? 3.625 3.407 12.544 1.00 96.19 232 GLU A CA 1
ATOM 1866 C C . GLU A 1 232 ? 3.240 2.906 11.154 1.00 96.19 232 GLU A C 1
ATOM 1868 O O . GLU A 1 232 ? 2.835 3.705 10.322 1.00 96.19 232 GLU A O 1
ATOM 1873 N N . GLY A 1 233 ? 3.338 1.611 10.866 1.00 97.44 233 GLY A N 1
ATOM 1874 C CA . GLY A 1 233 ? 3.138 1.154 9.502 1.00 97.44 233 GLY A CA 1
ATOM 1875 C C . GLY A 1 233 ? 3.218 -0.345 9.310 1.00 97.44 233 GLY A C 1
ATOM 1876 O O . GLY A 1 233 ? 3.402 -1.113 10.251 1.00 97.44 233 GLY A O 1
ATOM 1877 N N . PHE A 1 234 ? 3.071 -0.761 8.061 1.00 97.88 234 PHE A N 1
ATOM 1878 C CA . PHE A 1 234 ? 3.214 -2.150 7.660 1.00 97.88 234 PHE A CA 1
ATOM 1879 C C . PHE A 1 234 ? 3.677 -2.267 6.209 1.00 97.88 234 PHE A C 1
ATOM 1881 O O . PHE A 1 234 ? 3.457 -1.374 5.390 1.00 97.88 234 PHE A O 1
ATOM 1888 N N . THR A 1 235 ? 4.282 -3.406 5.888 1.00 97.12 235 THR A N 1
ATOM 1889 C CA . THR A 1 235 ? 4.718 -3.754 4.536 1.00 97.12 235 THR A CA 1
ATOM 1890 C C . THR A 1 235 ? 4.131 -5.093 4.144 1.00 97.12 235 THR A C 1
ATOM 1892 O O . THR A 1 235 ? 4.270 -6.073 4.877 1.00 97.12 235 THR A O 1
ATOM 1895 N N . ILE A 1 236 ? 3.526 -5.145 2.964 1.00 95.56 236 ILE A N 1
ATOM 1896 C CA . ILE A 1 236 ? 2.965 -6.361 2.383 1.00 95.56 236 ILE A CA 1
ATOM 1897 C C . ILE A 1 236 ? 3.616 -6.686 1.043 1.00 95.56 236 ILE A C 1
ATOM 1899 O O . ILE A 1 236 ? 4.089 -5.805 0.321 1.00 95.56 236 ILE A O 1
ATOM 1903 N N . LEU A 1 237 ? 3.596 -7.969 0.703 1.00 93.75 237 LEU A N 1
ATOM 1904 C CA . LEU A 1 237 ? 3.973 -8.502 -0.595 1.00 93.75 237 LEU A CA 1
ATOM 1905 C C . LEU A 1 237 ? 2.757 -9.177 -1.232 1.00 93.75 237 LEU A C 1
ATOM 1907 O O . LEU A 1 237 ? 2.229 -10.130 -0.671 1.00 93.75 237 LEU A O 1
ATOM 1911 N N . GLN A 1 238 ? 2.348 -8.726 -2.414 1.00 92.19 238 GLN A N 1
ATOM 1912 C CA . GLN A 1 238 ? 1.337 -9.390 -3.238 1.00 92.19 238 GLN A CA 1
ATOM 1913 C C . GLN A 1 238 ? 2.017 -10.084 -4.419 1.00 92.19 238 GLN A C 1
ATOM 1915 O O . GLN A 1 238 ? 2.857 -9.480 -5.086 1.00 92.19 238 GLN A O 1
ATOM 1920 N N . LYS A 1 239 ? 1.620 -11.322 -4.727 1.00 89.50 239 LYS A N 1
ATOM 1921 C CA . LYS A 1 239 ? 2.039 -12.042 -5.940 1.00 89.50 239 LYS A CA 1
ATOM 1922 C C . LYS A 1 239 ? 0.803 -12.484 -6.710 1.00 89.50 239 LYS A C 1
ATOM 1924 O O . LYS A 1 239 ? -0.100 -13.074 -6.129 1.00 89.50 239 LYS A O 1
ATOM 1929 N N . LYS A 1 240 ? 0.744 -12.210 -8.013 1.00 87.31 240 LYS A N 1
ATOM 1930 C CA . LYS A 1 240 ? -0.394 -12.604 -8.855 1.00 87.31 240 LYS A CA 1
ATOM 1931 C C . LYS A 1 240 ? -0.007 -12.786 -10.311 1.00 87.31 240 LYS A C 1
ATOM 1933 O O . LYS A 1 240 ? 0.925 -12.162 -10.806 1.00 87.31 240 LYS A O 1
ATOM 1938 N N . TRP A 1 241 ? -0.793 -13.580 -11.022 1.00 85.50 241 TRP A N 1
ATOM 1939 C CA . TRP A 1 241 ? -0.724 -13.660 -12.475 1.00 85.50 241 TRP A CA 1
ATOM 1940 C C . TRP A 1 241 ? -1.677 -12.648 -13.109 1.00 85.50 241 TRP A C 1
ATOM 1942 O O . TRP A 1 241 ? -2.851 -12.568 -12.754 1.00 85.50 241 TRP A O 1
ATOM 1952 N N . HIS A 1 242 ? -1.183 -11.883 -14.078 1.00 83.44 242 HIS A N 1
ATOM 1953 C CA . HIS A 1 242 ? -1.986 -10.978 -14.889 1.00 83.44 242 HIS A CA 1
ATOM 1954 C C . HIS A 1 242 ? -1.637 -11.165 -16.365 1.00 83.44 242 HIS A C 1
ATOM 1956 O O . HIS A 1 242 ? -0.538 -10.823 -16.788 1.00 83.44 242 HIS A O 1
ATOM 1962 N N . ARG A 1 243 ? -2.568 -11.707 -17.164 1.00 86.38 243 ARG A N 1
ATOM 1963 C CA . ARG A 1 243 ? -2.376 -11.938 -18.614 1.00 86.38 243 ARG A CA 1
ATOM 1964 C C . ARG A 1 243 ? -1.058 -12.669 -18.941 1.00 86.38 243 ARG A C 1
ATOM 1966 O O . ARG A 1 243 ? -0.310 -12.232 -19.807 1.00 86.38 243 ARG A O 1
ATOM 1973 N N . ASN A 1 244 ? -0.774 -13.767 -18.234 1.00 85.31 244 ASN A N 1
ATOM 1974 C CA . ASN A 1 244 ? 0.464 -14.564 -18.345 1.00 85.31 244 ASN A CA 1
ATOM 1975 C C . ASN A 1 244 ? 1.754 -13.850 -17.907 1.00 85.31 244 ASN A C 1
ATOM 1977 O O . ASN A 1 244 ? 2.847 -14.354 -18.149 1.00 85.31 244 ASN A O 1
ATOM 1981 N N . ILE A 1 245 ? 1.644 -12.698 -17.249 1.00 85.38 245 ILE A N 1
ATOM 1982 C CA . ILE A 1 245 ? 2.765 -12.016 -16.608 1.00 85.38 245 ILE A CA 1
ATOM 1983 C C . ILE A 1 245 ? 2.648 -12.259 -15.109 1.00 85.38 245 ILE A C 1
ATOM 1985 O O . ILE A 1 245 ? 1.604 -11.986 -14.511 1.00 85.38 245 ILE A O 1
ATOM 1989 N N . PHE A 1 246 ? 3.714 -12.765 -14.500 1.00 87.44 246 PHE A N 1
ATOM 1990 C CA . PHE A 1 246 ? 3.808 -12.832 -13.050 1.00 87.44 246 PHE A CA 1
ATOM 1991 C C . PHE A 1 246 ? 4.109 -11.433 -12.518 1.00 87.44 246 PHE A C 1
ATOM 1993 O O . PHE A 1 246 ? 5.094 -10.817 -12.917 1.00 87.44 246 PHE A O 1
ATOM 2000 N N . VAL A 1 247 ? 3.263 -10.917 -11.637 1.00 89.94 247 VAL A N 1
ATOM 2001 C CA . VAL A 1 247 ? 3.416 -9.600 -11.025 1.00 89.94 247 VAL A CA 1
ATOM 2002 C C . VAL A 1 247 ? 3.630 -9.782 -9.536 1.00 89.94 247 VAL A C 1
ATOM 2004 O O . VAL A 1 247 ? 2.834 -10.432 -8.858 1.00 89.94 247 VAL A O 1
ATOM 2007 N N . GLU A 1 248 ? 4.690 -9.167 -9.037 1.00 91.69 248 GLU A N 1
ATOM 2008 C CA . GLU A 1 248 ? 4.960 -9.050 -7.616 1.00 91.69 248 GLU A CA 1
ATOM 2009 C C . GLU A 1 248 ? 4.951 -7.572 -7.230 1.00 91.69 248 GLU A C 1
ATOM 2011 O O . GLU A 1 248 ? 5.620 -6.751 -7.858 1.00 91.69 248 GLU A O 1
ATOM 2016 N N . THR A 1 249 ? 4.187 -7.230 -6.199 1.00 93.69 249 THR A N 1
ATOM 2017 C CA . THR A 1 249 ? 4.050 -5.857 -5.723 1.00 93.69 249 THR A CA 1
ATOM 2018 C C . THR A 1 249 ? 4.361 -5.801 -4.236 1.00 93.69 249 THR A C 1
ATOM 2020 O O . THR A 1 249 ? 3.676 -6.427 -3.431 1.00 93.69 249 THR A O 1
ATOM 2023 N N . LEU A 1 250 ? 5.378 -5.024 -3.871 1.00 95.19 250 LEU A N 1
ATOM 2024 C CA . LEU A 1 250 ? 5.610 -4.605 -2.492 1.00 95.19 250 LEU A CA 1
ATOM 2025 C C . LEU A 1 250 ? 4.866 -3.298 -2.245 1.00 95.19 250 LEU A C 1
ATOM 2027 O O . LEU A 1 250 ? 4.990 -2.369 -3.045 1.00 95.19 250 LEU A O 1
ATOM 2031 N N . ILE A 1 251 ? 4.127 -3.228 -1.142 1.00 96.38 251 ILE A N 1
ATOM 2032 C CA . ILE A 1 251 ? 3.463 -2.007 -0.681 1.00 96.38 251 ILE A CA 1
ATOM 2033 C C . ILE A 1 251 ? 3.877 -1.777 0.764 1.00 96.38 251 ILE A C 1
ATOM 2035 O O . ILE A 1 251 ? 3.634 -2.637 1.609 1.00 96.38 251 ILE A O 1
ATOM 2039 N N . ALA A 1 252 ? 4.490 -0.632 1.042 1.00 97.62 252 ALA A N 1
ATOM 2040 C CA . ALA A 1 252 ? 4.815 -0.190 2.390 1.00 97.62 252 ALA A CA 1
ATOM 2041 C C . ALA A 1 252 ? 3.989 1.052 2.727 1.00 97.62 252 ALA A C 1
ATOM 2043 O O . ALA A 1 252 ? 4.008 2.036 1.989 1.00 97.62 252 ALA A O 1
ATOM 2044 N N . ILE A 1 253 ? 3.268 1.000 3.841 1.00 97.94 253 ILE A N 1
ATOM 2045 C CA . ILE A 1 253 ? 2.459 2.097 4.365 1.00 97.94 253 ILE A CA 1
ATOM 2046 C C . ILE A 1 253 ? 3.077 2.537 5.682 1.00 97.94 253 ILE A C 1
ATOM 2048 O O . ILE A 1 253 ? 3.163 1.739 6.608 1.00 97.94 253 ILE A O 1
ATOM 2052 N N . ASN A 1 254 ? 3.488 3.800 5.770 1.00 98.00 254 ASN A N 1
ATOM 2053 C CA . ASN A 1 254 ? 4.121 4.373 6.953 1.00 98.00 254 ASN A CA 1
ATOM 2054 C C . ASN A 1 254 ? 3.425 5.677 7.351 1.00 98.00 254 ASN A C 1
ATOM 2056 O O . ASN A 1 254 ? 3.244 6.573 6.529 1.00 98.00 254 ASN A O 1
ATOM 2060 N N . LEU A 1 255 ? 3.076 5.802 8.624 1.00 96.50 255 LEU A N 1
ATOM 2061 C CA . LEU A 1 255 ? 2.492 6.982 9.243 1.00 96.50 255 LEU A CA 1
ATOM 2062 C C . LEU A 1 255 ? 3.498 7.658 10.166 1.00 96.50 255 LEU A C 1
ATOM 2064 O O . LEU A 1 255 ? 4.155 7.016 10.982 1.00 96.50 255 LEU A O 1
ATOM 2068 N N . ASN A 1 256 ? 3.529 8.982 10.115 1.00 94.88 256 ASN A N 1
ATOM 2069 C CA . ASN A 1 256 ? 4.224 9.802 11.093 1.00 94.88 256 ASN A CA 1
ATOM 2070 C C . ASN A 1 256 ? 3.366 11.028 11.425 1.00 94.88 256 ASN A C 1
ATOM 2072 O O . ASN A 1 256 ? 3.397 12.042 10.726 1.00 94.88 256 ASN A O 1
ATOM 2076 N N . GLY A 1 257 ? 2.536 10.909 12.465 1.00 93.94 257 GLY A N 1
ATOM 2077 C CA . GLY A 1 257 ? 1.566 11.940 12.833 1.00 93.94 257 GLY A CA 1
ATOM 2078 C C . GLY A 1 257 ? 0.560 12.202 11.708 1.00 93.94 257 GLY A C 1
ATOM 2079 O O . GLY A 1 257 ? -0.244 11.333 11.381 1.00 93.94 257 GLY A O 1
ATOM 2080 N N . ASN A 1 258 ? 0.626 13.397 11.117 1.00 96.00 258 ASN A N 1
ATOM 2081 C CA . ASN A 1 258 ? -0.234 13.816 10.004 1.00 96.00 258 ASN A CA 1
ATOM 2082 C C . ASN A 1 258 ? 0.380 13.551 8.622 1.00 96.00 258 ASN A C 1
ATOM 2084 O O . ASN A 1 258 ? -0.201 13.973 7.624 1.00 96.00 258 ASN A O 1
ATOM 2088 N N . ALA A 1 259 ? 1.532 12.882 8.555 1.00 97.62 259 ALA A N 1
ATOM 2089 C CA . ALA A 1 259 ? 2.158 12.459 7.311 1.00 97.62 259 ALA A CA 1
ATOM 2090 C C . ALA A 1 259 ? 1.893 10.971 7.046 1.00 97.62 259 ALA A C 1
ATOM 2092 O O . ALA A 1 259 ? 2.006 10.140 7.951 1.00 97.62 259 ALA A O 1
ATOM 2093 N N . LEU A 1 260 ? 1.579 10.643 5.796 1.00 98.06 260 LEU A N 1
ATOM 2094 C CA . LEU A 1 260 ? 1.381 9.286 5.296 1.00 98.06 260 LEU A CA 1
ATOM 2095 C C . LEU A 1 260 ? 2.284 9.074 4.081 1.00 98.06 260 LEU A C 1
ATOM 2097 O O . LEU A 1 260 ? 2.191 9.799 3.090 1.00 98.06 260 LEU A O 1
ATOM 2101 N N . ILE A 1 261 ? 3.148 8.068 4.162 1.00 98.19 261 ILE A N 1
ATOM 2102 C CA . ILE A 1 261 ? 3.996 7.626 3.061 1.00 98.19 261 ILE A CA 1
ATOM 2103 C C . ILE A 1 261 ? 3.501 6.270 2.571 1.00 98.19 261 ILE A C 1
ATOM 2105 O O . ILE A 1 261 ? 3.445 5.317 3.348 1.00 98.19 261 ILE A O 1
ATOM 2109 N N . ILE A 1 262 ? 3.172 6.178 1.283 1.00 97.75 262 ILE A N 1
ATOM 2110 C CA . ILE A 1 262 ? 2.857 4.906 0.622 1.00 97.75 262 ILE A CA 1
ATOM 2111 C C . ILE A 1 262 ? 3.910 4.661 -0.451 1.00 97.75 262 ILE A C 1
ATOM 2113 O O . ILE A 1 262 ? 3.973 5.378 -1.445 1.00 97.75 262 ILE A O 1
ATOM 2117 N N . GLU A 1 263 ? 4.747 3.652 -0.252 1.00 97.06 263 GLU A N 1
ATOM 2118 C CA . GLU A 1 263 ? 5.713 3.201 -1.247 1.00 97.06 263 GLU A CA 1
ATOM 2119 C C . GLU A 1 263 ? 5.191 1.945 -1.936 1.00 97.06 263 GLU A C 1
ATOM 2121 O O . GLU A 1 263 ? 4.734 1.003 -1.289 1.00 97.06 263 GLU A O 1
ATOM 2126 N N . ARG A 1 264 ? 5.286 1.921 -3.263 1.00 95.94 264 ARG A N 1
ATOM 2127 C CA . ARG A 1 264 ? 4.952 0.772 -4.092 1.00 95.94 264 ARG A CA 1
ATOM 2128 C C . ARG A 1 264 ? 6.109 0.430 -5.010 1.00 95.94 264 ARG A C 1
ATOM 2130 O O . ARG A 1 264 ? 6.545 1.266 -5.800 1.00 95.94 264 ARG A O 1
ATOM 2137 N N . ILE A 1 265 ? 6.504 -0.836 -5.003 1.00 95.38 265 ILE A N 1
ATOM 2138 C CA . ILE A 1 265 ? 7.496 -1.385 -5.925 1.00 95.38 265 ILE A CA 1
ATOM 2139 C C . ILE A 1 265 ? 6.847 -2.518 -6.711 1.00 95.38 265 ILE A C 1
ATOM 2141 O O . ILE A 1 265 ? 6.316 -3.456 -6.123 1.00 95.38 265 ILE A O 1
ATOM 2145 N N . ASN A 1 266 ? 6.898 -2.435 -8.038 1.00 94.50 266 ASN A N 1
ATOM 2146 C CA . ASN A 1 266 ? 6.333 -3.432 -8.938 1.00 94.50 266 ASN A CA 1
ATOM 2147 C C . ASN A 1 266 ? 7.440 -4.192 -9.658 1.00 94.50 266 ASN A C 1
ATOM 2149 O O . ASN A 1 266 ? 8.302 -3.592 -10.304 1.00 94.50 266 ASN A O 1
ATOM 2153 N N . TYR A 1 267 ? 7.345 -5.512 -9.627 1.00 93.00 267 TYR A N 1
ATOM 2154 C CA . TYR A 1 267 ? 8.160 -6.429 -10.401 1.00 93.00 267 TYR A CA 1
ATOM 2155 C C . TYR A 1 267 ? 7.266 -7.194 -11.376 1.00 93.00 267 TYR A C 1
ATOM 2157 O O . TYR A 1 267 ? 6.165 -7.617 -11.026 1.00 93.00 267 TYR A O 1
ATOM 2165 N N . ALA A 1 268 ? 7.749 -7.392 -12.596 1.00 90.81 268 ALA A N 1
ATOM 2166 C CA . ALA A 1 268 ? 7.116 -8.233 -13.602 1.00 90.81 268 ALA A CA 1
ATOM 2167 C C . ALA A 1 268 ? 8.085 -9.359 -13.953 1.00 90.81 268 ALA A C 1
ATOM 2169 O O . ALA A 1 268 ? 9.240 -9.087 -14.244 1.00 90.81 268 ALA A O 1
ATOM 2170 N N . ASN A 1 269 ? 7.654 -10.617 -13.895 1.00 88.75 269 ASN A N 1
ATOM 2171 C CA . ASN A 1 269 ? 8.489 -11.797 -14.142 1.00 88.75 269 ASN A CA 1
ATOM 2172 C C . ASN A 1 269 ? 9.816 -11.776 -13.356 1.00 88.75 269 ASN A C 1
ATOM 2174 O O . ASN A 1 269 ? 10.866 -12.145 -13.872 1.00 88.75 269 ASN A O 1
ATOM 2178 N N . GLY A 1 270 ? 9.764 -11.308 -12.105 1.00 88.06 270 GLY A N 1
ATOM 2179 C CA . GLY A 1 270 ? 10.922 -11.243 -11.213 1.00 88.06 270 GLY A CA 1
ATOM 2180 C C . GLY A 1 270 ? 11.882 -10.077 -11.452 1.00 88.06 270 GLY A C 1
ATOM 2181 O O . GLY A 1 270 ? 12.905 -10.016 -10.781 1.00 88.06 270 GLY A O 1
ATOM 2182 N N . ILE A 1 271 ? 11.577 -9.146 -12.358 1.00 90.69 271 ILE A N 1
ATOM 2183 C CA . ILE A 1 271 ? 12.418 -7.971 -12.629 1.00 90.69 271 ILE A CA 1
ATOM 2184 C C . ILE A 1 271 ? 11.685 -6.672 -12.307 1.00 90.69 271 ILE A C 1
ATOM 2186 O O . ILE A 1 271 ? 10.482 -6.550 -12.535 1.00 90.69 271 ILE A O 1
ATOM 2190 N N . LEU A 1 272 ? 12.410 -5.692 -11.767 1.00 92.31 272 LEU A N 1
ATOM 2191 C CA . LEU A 1 272 ? 11.860 -4.399 -11.367 1.00 92.31 272 LEU A CA 1
ATOM 2192 C C . LEU A 1 272 ? 11.285 -3.655 -12.579 1.00 92.31 272 LEU A C 1
ATOM 2194 O O . LEU A 1 272 ? 12.024 -3.285 -13.494 1.00 92.31 272 LEU A O 1
ATOM 2198 N N . GLY A 1 273 ? 9.975 -3.413 -12.547 1.00 93.81 273 GLY A 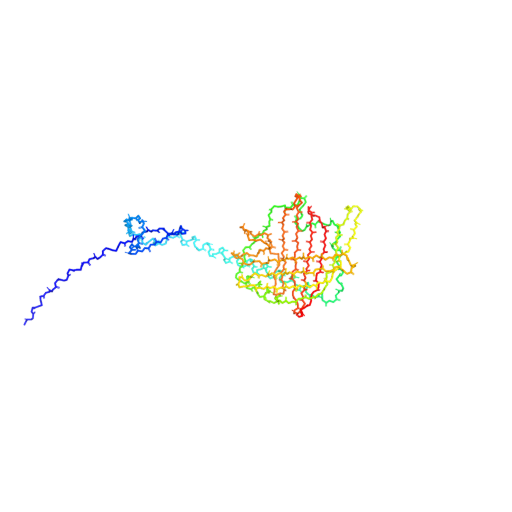N 1
ATOM 2199 C CA . GLY A 1 273 ? 9.225 -2.685 -13.570 1.00 93.81 273 GLY A CA 1
ATOM 2200 C C . GLY A 1 273 ? 8.921 -1.235 -13.193 1.00 93.81 273 GLY A C 1
ATOM 2201 O O . GLY A 1 273 ? 8.752 -0.399 -14.078 1.00 93.81 273 GLY A O 1
ATOM 2202 N N . GLY A 1 274 ? 8.883 -0.898 -11.904 1.00 94.44 274 GLY A N 1
ATOM 2203 C CA . GLY A 1 274 ? 8.723 0.490 -11.482 1.00 94.44 274 GLY A CA 1
ATOM 2204 C C . GLY A 1 274 ? 8.585 0.678 -9.979 1.00 94.44 274 GLY A C 1
ATOM 2205 O O . GLY A 1 274 ? 8.332 -0.269 -9.236 1.00 94.44 274 GLY A O 1
ATOM 2206 N N . VAL A 1 275 ? 8.739 1.927 -9.553 1.00 95.06 275 VAL A N 1
ATOM 2207 C CA . VAL A 1 275 ? 8.631 2.369 -8.159 1.00 95.06 275 VAL A CA 1
ATOM 2208 C C . VAL A 1 275 ? 7.781 3.632 -8.109 1.00 95.06 275 VAL A C 1
ATOM 2210 O O . VAL A 1 275 ? 7.871 4.471 -9.003 1.00 95.06 275 VAL A O 1
ATOM 2213 N N . SER A 1 276 ? 6.966 3.780 -7.071 1.00 95.38 276 SER A N 1
ATOM 2214 C CA . SER A 1 276 ? 6.222 5.003 -6.780 1.00 95.38 276 SER A CA 1
ATOM 2215 C C . SER A 1 276 ? 6.204 5.247 -5.277 1.00 95.38 276 SER A C 1
ATOM 2217 O O . SER A 1 276 ? 5.958 4.321 -4.511 1.00 95.38 276 SER A O 1
ATOM 2219 N N . VAL A 1 277 ? 6.455 6.484 -4.863 1.00 97.06 277 VAL A N 1
ATOM 2220 C CA . VAL A 1 277 ? 6.407 6.932 -3.471 1.00 97.06 277 VAL A CA 1
ATOM 2221 C C . VAL A 1 277 ? 5.412 8.072 -3.371 1.00 97.06 277 VAL A C 1
ATOM 2223 O O . VAL A 1 277 ? 5.518 9.072 -4.080 1.00 97.06 277 VAL A O 1
ATOM 2226 N N . TRP A 1 278 ? 4.418 7.903 -2.512 1.00 97.75 278 TRP A N 1
ATOM 2227 C CA . TRP A 1 278 ? 3.374 8.878 -2.246 1.00 97.75 278 TRP A CA 1
ATOM 2228 C C . TRP A 1 278 ? 3.716 9.560 -0.938 1.00 97.75 278 TRP A C 1
ATOM 2230 O O . TRP A 1 278 ? 3.805 8.890 0.085 1.00 97.75 278 TRP A O 1
ATOM 2240 N N . ALA A 1 279 ? 3.898 10.872 -0.973 1.00 97.88 279 ALA A N 1
ATOM 2241 C CA . ALA A 1 279 ? 4.066 11.696 0.210 1.00 97.88 279 ALA A CA 1
ATOM 2242 C C . ALA A 1 279 ? 2.787 12.502 0.416 1.00 97.88 279 ALA A C 1
ATOM 2244 O O . ALA A 1 279 ? 2.442 13.335 -0.426 1.00 97.88 279 ALA A O 1
ATOM 2245 N N . LEU A 1 280 ? 2.067 12.209 1.495 1.00 98.25 280 LEU A N 1
ATOM 2246 C CA . LEU A 1 280 ? 0.736 12.733 1.772 1.00 98.25 280 LEU A CA 1
ATOM 2247 C C . LEU A 1 280 ? 0.688 13.405 3.143 1.00 98.25 280 LEU A C 1
ATOM 2249 O O . LEU A 1 280 ? 1.292 12.929 4.101 1.00 98.25 280 LEU A O 1
ATOM 2253 N N . GLU A 1 281 ? -0.107 14.463 3.240 1.00 98.06 281 GLU A N 1
ATOM 2254 C CA . GLU A 1 281 ? -0.439 15.160 4.477 1.00 98.06 281 GLU A CA 1
ATOM 2255 C C . GLU A 1 281 ? -1.955 15.174 4.680 1.00 98.06 281 GLU A C 1
ATOM 2257 O O . GLU A 1 281 ? -2.735 15.310 3.728 1.00 98.06 281 GLU A O 1
ATOM 2262 N N . LYS A 1 282 ? -2.374 15.006 5.933 1.00 97.25 282 LYS A N 1
ATOM 2263 C CA . LYS A 1 282 ? -3.782 15.016 6.335 1.00 97.25 282 LYS A CA 1
ATOM 2264 C C . LYS A 1 282 ? -4.348 16.440 6.284 1.00 97.25 282 LYS A C 1
ATOM 2266 O O . LYS A 1 282 ? -3.665 17.369 6.717 1.00 97.25 282 LYS A O 1
ATOM 2271 N N . TYR A 1 283 ? -5.580 16.612 5.794 1.00 93.00 283 TYR A N 1
ATOM 2272 C CA . TYR A 1 283 ? -6.257 17.917 5.717 1.00 93.00 283 TYR A CA 1
ATOM 2273 C C . TYR A 1 283 ? -7.757 17.851 6.019 1.00 93.00 283 TYR A C 1
ATOM 2275 O O . TYR A 1 283 ? -8.347 16.749 5.921 1.00 93.00 283 TYR A O 1
#

Foldseek 3Di:
DDDDDDDDDDDDDDDQFKWWDADPVRDIDIDSDDDPPDDTDRDRPPPPPPPPPPQDPVNVVVVVVVVVVVVVVVVVVVVVQVVQVVVVVVVVPDPPDPCPPPPVCDFFDFAPQADPVFGPADDAPWDFADPVQVVLLLLQLVLVAAKKWDKKWKWFWDDDPVDTDTDIFIWTKIWHWDADPQRKIKIKIWTAGPVHDDIDIDIWIWGCPPRTTATPDDDDTHQWHWPHGDSFWTKIWGWDDDPNKIKIKIWIWGHDRQWIKIKIWIDTSRTTRMIMITIIGGD

Secondary structure (DSSP, 8-state):
------------------EEEE-TTS-EEEESSPPTT---B---------------HHHHHHHHHHHHHHHHHHHHHHHHHHHHHHHHHHHTT--SS-----TT--TTPBPTTEETTEE--S-----PPPHHHHHHHHHHHHHH-EEEEEEEEEEEEEE-SSSEEEEEEEEEEEEEEEE-TT--EEEEEEEEETTSS-EEEEEEEEEEETTEEEES---SS-SEEEEEE-SSEEEEEEEEEETTEEEEEEEEEEEETTEEEEEEEEEETTEEEEEEEEEEEE-

Sequence (283 aa):
MKRFMILLLLAQVAQAQVYKWVDDNGKVHYSDEIPEGRDVLEENIEIKNSQIQIMGEKDMQLLETYDTDREQRKEANKLEQKRLDQEASKSANVVNKKVSLPEKHRCFGPSPSSTPSGVSHLEVNARELGDEQIETLKNIFDKIRGNWRGTAEGVTCLGTVETPKLKPEDFNLRVEARVDFSSTLRIEADLESKHGGSRRSEKYDFHLEDDFLRLNFFGKGGDIELRHLTKEGFTILQKKWHRNIFVETLIAINLNGNALIIERINYANGILGGVSVWALEKY